Protein AF-0000000078980487 (afdb_homodimer)

InterPro domains:
  IPR006015 Universal stress protein A family [PR01438] (95-107)
  IPR006015 Universal stress protein A family [PR01438] (112-134)
  IPR006016 UspA [PF00582] (1-134)
  IPR014729 Rossmann-like alpha/beta/alpha sandwich fold [G3DSA:3.40.50.620] (1-134)

Sequence (268 aa):
MYHRILVALSLEHGISERALETARALAAEGASIRAVHVIEPPNPAVRAYLDADLVAKARADAEARLRARVADAPGVEPVLLSGHSSRALTEYATDMGIDLIIVGSHRPGLSDYFLGTTAARVVRHAPCTVMVLRMYHRILVALSLEHGISERALETARALAAEGASIRAVHVIEPPNPAVRAYLDADLVAKARADAEARLRARVADAPGVEPVLLSGHSSRALTEYATDMGIDLIIVGSHRPGLSDYFLGTTAARVVRHAPCTVMVLR

Nearest PDB structures (foldseek):
  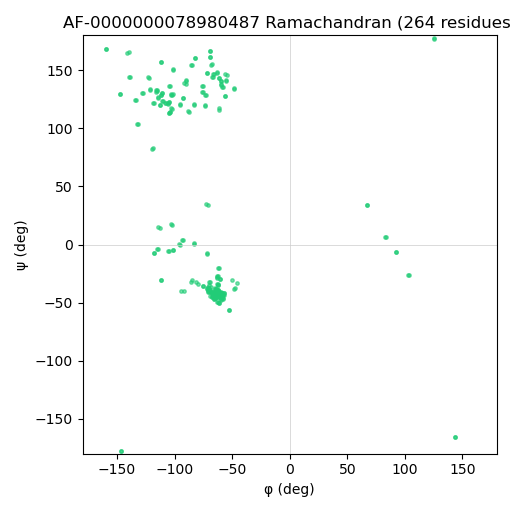3fh0-assembly1_B  TM=8.257E-01  e=1.181E-08  Klebsiella pneumoniae subsp. pneumoniae MGH 78578
  3fh0-assembly1_A  TM=8.303E-01  e=1.841E-08  Klebsiella pneumoniae subsp. pneumoniae MGH 78578
  3fdx-assembly1_A  TM=8.066E-01  e=6.971E-08  Klebsiella pneumoniae subsp. pneumoniae MGH 78578
  3tnj-assembly1_A-2  TM=7.270E-01  e=9.571E-08  Nitrosomonas europaea ATCC 19718
  3fg9-assembly1_B  TM=6.650E-01  e=4.579E-06  Lactiplantibacillus plantarum

Radius of gyration: 20.84 Å; Cα contacts (8 Å, |Δi|>4): 497; chains: 2; bounding box: 43×76×33 Å

Organism: Ruegeria pomeroyi (strain ATCC 700808 / DSM 15171 / DSS-3) (NCBI:txid246200)

Structure (mmCIF, N/CA/C/O backbone):
data_AF-0000000078980487-model_v1
#
loop_
_entity.id
_entity.type
_entity.pdbx_description
1 polymer 'UspA stress protein'
#
loop_
_atom_site.group_PDB
_atom_site.id
_atom_site.type_symbol
_atom_site.label_atom_id
_atom_site.label_alt_id
_atom_site.label_comp_id
_atom_site.label_asym_id
_atom_site.label_entity_id
_atom_site.label_seq_id
_atom_site.pdbx_PDB_ins_code
_atom_site.Cartn_x
_atom_site.Cartn_y
_atom_site.Cartn_z
_atom_site.occupancy
_atom_site.B_iso_or_equiv
_atom_site.auth_seq_id
_atom_site.auth_comp_id
_atom_site.auth_asym_id
_atom_site.auth_atom_id
_atom_site.pdbx_PDB_model_num
ATOM 1 N N . MET A 1 1 ? -8.562 -4.027 11.32 1 87.62 1 MET A N 1
ATOM 2 C CA . MET A 1 1 ? -9.141 -2.707 11.07 1 87.62 1 MET A CA 1
ATOM 3 C C . MET A 1 1 ? -8.25 -1.61 11.656 1 87.62 1 MET A C 1
ATOM 5 O O . MET A 1 1 ? -7.465 -1.863 12.57 1 87.62 1 MET A O 1
ATOM 9 N N . TYR A 1 2 ? -8.281 -0.456 11.016 1 96.69 2 TYR A N 1
ATOM 10 C CA . TYR A 1 2 ? -7.379 0.641 11.352 1 96.69 2 TYR A CA 1
ATOM 11 C C . TYR A 1 2 ? -8.094 1.693 12.195 1 96.69 2 TYR A C 1
ATOM 13 O O . TYR A 1 2 ? -9.297 1.912 12.031 1 96.69 2 TYR A O 1
ATOM 21 N N . HIS A 1 3 ? -7.332 2.357 13.023 1 98.25 3 HIS A N 1
ATOM 22 C CA . HIS A 1 3 ? -7.93 3.266 13.992 1 98.25 3 HIS A CA 1
ATOM 23 C C . HIS A 1 3 ? -7.586 4.719 13.672 1 98.25 3 HIS A C 1
ATOM 25 O O . HIS A 1 3 ? -8.336 5.629 14.039 1 98.25 3 HIS A O 1
ATOM 31 N N . ARG A 1 4 ? -6.496 5.008 13.102 1 98.75 4 ARG A N 1
ATOM 32 C CA . ARG A 1 4 ? -6.043 6.34 12.711 1 98.75 4 ARG A CA 1
ATOM 33 C C . ARG A 1 4 ? -5.523 6.34 11.273 1 98.75 4 ARG A C 1
ATOM 35 O O . ARG A 1 4 ? -4.402 5.906 11.016 1 98.75 4 ARG A O 1
ATOM 42 N N . ILE A 1 5 ? -6.328 6.852 10.438 1 98.69 5 ILE A N 1
ATOM 43 C CA . ILE A 1 5 ? -6.062 6.746 9.008 1 98.6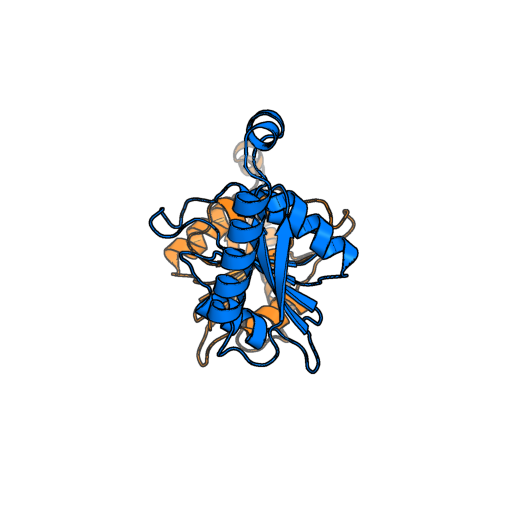9 5 ILE A CA 1
ATOM 44 C C . ILE A 1 5 ? -5.73 8.125 8.445 1 98.69 5 ILE A C 1
ATOM 46 O O . ILE A 1 5 ? -6.445 9.102 8.703 1 98.69 5 ILE A O 1
ATOM 50 N N . LEU A 1 6 ? -4.645 8.172 7.77 1 98.69 6 LEU A N 1
ATOM 51 C CA . LEU A 1 6 ? -4.238 9.367 7.039 1 98.69 6 LEU A CA 1
ATOM 52 C C . LEU A 1 6 ? -4.441 9.188 5.539 1 98.69 6 LEU A C 1
ATOM 54 O O . LEU A 1 6 ? -3.924 8.234 4.949 1 98.69 6 LEU A O 1
ATOM 58 N N . VAL A 1 7 ? -5.203 10.016 4.977 1 97.75 7 VAL A N 1
ATOM 59 C CA . VAL A 1 7 ? -5.371 10.078 3.527 1 97.75 7 VAL A CA 1
ATOM 60 C C . VAL A 1 7 ? -4.621 11.289 2.973 1 97.75 7 VAL A C 1
ATOM 62 O O . VAL A 1 7 ? -4.969 12.43 3.27 1 97.75 7 VAL A O 1
ATOM 65 N N . ALA A 1 8 ? -3.564 11 2.199 1 96.62 8 ALA A N 1
ATOM 66 C CA . ALA A 1 8 ? -2.867 12.094 1.521 1 96.62 8 ALA A CA 1
ATOM 67 C C . ALA A 1 8 ? -3.689 12.625 0.351 1 96.62 8 ALA A C 1
ATOM 69 O O . ALA A 1 8 ? -3.969 11.891 -0.602 1 96.62 8 ALA A O 1
ATOM 70 N N . LEU A 1 9 ? -4.016 13.898 0.448 1 92.06 9 LEU A N 1
ATOM 71 C CA . LEU A 1 9 ? -4.957 14.461 -0.518 1 92.06 9 LEU A CA 1
ATOM 72 C C . LEU A 1 9 ? -4.328 15.617 -1.279 1 92.06 9 LEU A C 1
ATOM 74 O O . LEU A 1 9 ? -3.688 16.484 -0.681 1 92.06 9 LEU A O 1
ATOM 78 N N . SER A 1 10 ? -4.516 15.57 -2.598 1 87.31 10 SER A N 1
ATOM 79 C CA . SER A 1 10 ? -4.191 16.734 -3.414 1 87.31 10 SER A CA 1
ATOM 80 C C . SER A 1 10 ? -5.359 17.719 -3.461 1 87.31 10 SER A C 1
ATOM 82 O O . SER A 1 10 ? -6.516 17.328 -3.297 1 87.31 10 SER A O 1
ATOM 84 N N . LEU A 1 11 ? -5.039 18.953 -3.695 1 87 11 LEU A N 1
ATOM 85 C CA . LEU A 1 11 ? -6.102 19.953 -3.764 1 87 11 LEU A CA 1
ATOM 86 C C . LEU A 1 11 ? -6.703 20.016 -5.164 1 87 11 LEU A C 1
ATOM 88 O O . LEU A 1 11 ? -7.812 20.516 -5.348 1 87 11 LEU A O 1
ATOM 92 N N . GLU A 1 12 ? -5.934 19.766 -6.191 1 74.81 12 GLU A N 1
ATOM 93 C CA . GLU A 1 12 ? -6.324 20 -7.578 1 74.81 12 GLU A CA 1
ATOM 94 C C . GLU A 1 12 ? -6.949 18.75 -8.188 1 74.81 12 GLU A C 1
ATOM 96 O O . GLU A 1 12 ? -7.781 18.844 -9.094 1 74.81 12 GLU A O 1
ATOM 101 N N . HIS A 1 13 ? -6.414 17.641 -7.895 1 63.69 13 HIS A N 1
ATOM 102 C CA . HIS A 1 13 ? -6.797 16.422 -8.594 1 63.69 13 HIS A CA 1
ATOM 103 C C . HIS A 1 13 ? -6.852 15.242 -7.637 1 63.69 13 HIS A C 1
ATOM 105 O O . HIS A 1 13 ? -6.5 15.367 -6.461 1 63.69 13 HIS A O 1
ATOM 111 N N . GLY A 1 14 ? -7.445 14.312 -8.156 1 62.31 14 GLY A N 1
ATOM 112 C CA . GLY A 1 14 ? -6.922 13.055 -7.66 1 62.31 14 GLY A CA 1
ATOM 113 C C . GLY A 1 14 ? -7.988 12.148 -7.07 1 62.31 14 GLY A C 1
ATOM 114 O O . GLY A 1 14 ? -9.18 12.43 -7.188 1 62.31 14 GLY A O 1
ATOM 115 N N . ILE A 1 15 ? -7.629 11.016 -6.648 1 59.91 15 ILE A N 1
ATOM 116 C CA . ILE A 1 15 ? -8.25 9.773 -6.203 1 59.91 15 ILE A CA 1
ATOM 117 C C . ILE A 1 15 ? -8.875 9.977 -4.824 1 59.91 15 ILE A C 1
ATOM 119 O O . ILE A 1 15 ? -8.844 9.07 -3.984 1 59.91 15 ILE A O 1
ATOM 123 N N . SER A 1 16 ? -9.461 11.289 -4.531 1 74.56 16 SER A N 1
ATOM 124 C CA . SER A 1 16 ? -9.859 11.609 -3.168 1 74.56 16 SER A CA 1
ATOM 125 C C . SER A 1 16 ? -11.086 10.805 -2.746 1 74.56 16 SER A C 1
ATOM 127 O O . SER A 1 16 ? -11.117 10.242 -1.651 1 74.56 16 SER A O 1
ATOM 129 N N . GLU A 1 17 ? -11.953 10.75 -3.746 1 81.94 17 GLU A N 1
ATOM 130 C CA . GLU A 1 17 ? -13.172 10.047 -3.354 1 81.94 17 GLU A CA 1
ATOM 131 C C . GLU A 1 17 ? -12.898 8.562 -3.104 1 81.94 17 GLU A C 1
ATOM 133 O O . GLU A 1 17 ? -13.344 8.008 -2.096 1 81.94 17 GLU A O 1
ATOM 138 N N . ARG A 1 18 ? -12.164 8.031 -4.012 1 87.5 18 ARG A N 1
ATOM 139 C CA . ARG A 1 18 ? -11.828 6.621 -3.857 1 87.5 18 ARG A CA 1
ATOM 140 C C . ARG A 1 18 ? -10.977 6.395 -2.609 1 87.5 18 ARG A C 1
ATOM 142 O O . ARG A 1 18 ? -11.156 5.398 -1.904 1 87.5 18 ARG A O 1
ATOM 149 N N . ALA A 1 19 ? -10.078 7.312 -2.395 1 93.69 19 ALA A N 1
ATOM 150 C CA . ALA A 1 19 ? -9.219 7.199 -1.223 1 93.69 19 ALA A CA 1
ATOM 151 C C . ALA A 1 19 ? -10.023 7.273 0.068 1 93.69 19 ALA A C 1
ATOM 153 O O . ALA A 1 19 ? -9.812 6.477 0.987 1 93.69 19 ALA A O 1
ATOM 154 N N . LEU A 1 20 ? -10.984 8.172 0.103 1 93.06 20 LEU A N 1
ATOM 155 C CA . LEU A 1 20 ? -11.797 8.344 1.299 1 93.06 20 LEU A CA 1
ATOM 156 C C . LEU A 1 20 ? -12.742 7.164 1.482 1 93.06 20 LEU A C 1
ATOM 158 O O . LEU A 1 20 ? -12.992 6.73 2.609 1 93.06 20 LEU A O 1
ATOM 162 N N . GLU A 1 21 ? -13.258 6.66 0.41 1 90.88 21 GLU A N 1
ATOM 163 C CA . GLU A 1 21 ? -14.086 5.461 0.477 1 90.88 21 GLU A CA 1
ATOM 164 C C . GLU A 1 21 ? -13.297 4.27 1.005 1 90.88 21 GLU A C 1
ATOM 166 O O . GLU A 1 21 ? -13.781 3.514 1.846 1 90.88 21 GLU A O 1
ATOM 171 N N . THR A 1 22 ? -12.109 4.152 0.495 1 93.5 22 THR A N 1
ATOM 172 C CA . THR A 1 22 ? -11.227 3.082 0.948 1 93.5 22 THR A CA 1
ATOM 173 C C . THR A 1 22 ? -10.914 3.232 2.434 1 93.5 22 THR A C 1
ATOM 175 O O . THR A 1 22 ? -10.953 2.256 3.184 1 93.5 22 THR A O 1
ATOM 178 N N . ALA A 1 23 ? -10.609 4.438 2.84 1 96.19 23 ALA A N 1
ATOM 179 C CA . ALA A 1 23 ? -10.328 4.707 4.246 1 96.19 23 ALA A CA 1
ATOM 180 C C . ALA A 1 23 ? -11.508 4.297 5.129 1 96.19 23 ALA A C 1
ATOM 182 O O . ALA A 1 23 ? -11.32 3.654 6.164 1 96.19 23 ALA A O 1
ATOM 183 N N . ARG A 1 24 ? -12.68 4.582 4.68 1 94 24 ARG A N 1
ATOM 184 C CA . ARG A 1 24 ? -13.867 4.266 5.465 1 94 24 ARG A CA 1
ATOM 185 C C . ARG A 1 24 ? -14.078 2.756 5.551 1 94 24 ARG A C 1
ATOM 187 O O . ARG A 1 24 ? -14.461 2.238 6.605 1 94 24 ARG A O 1
ATOM 194 N N . ALA A 1 25 ? -13.852 2.127 4.473 1 92.69 25 ALA A N 1
ATOM 195 C CA . ALA A 1 25 ? -14.023 0.677 4.445 1 92.69 25 ALA A CA 1
ATOM 196 C C . ALA A 1 25 ? -13.055 -0.012 5.398 1 92.69 25 ALA A C 1
ATOM 198 O O . ALA A 1 25 ? -13.367 -1.062 5.965 1 92.69 25 ALA A O 1
ATOM 199 N N . LEU A 1 26 ? -11.945 0.609 5.656 1 96.12 26 LEU A N 1
ATOM 200 C CA . LEU A 1 26 ? -10.898 -0.017 6.453 1 96.12 26 LEU A CA 1
ATOM 201 C C . LEU A 1 26 ? -10.914 0.506 7.883 1 96.12 26 LEU A C 1
ATOM 203 O O . LEU A 1 26 ? -10.164 0.025 8.734 1 96.12 26 LEU A O 1
ATOM 207 N N . ALA A 1 27 ? -11.75 1.455 8.117 1 96.56 27 ALA A N 1
ATOM 208 C CA . ALA A 1 27 ? -11.797 2.107 9.422 1 96.56 27 ALA A CA 1
ATOM 209 C C . ALA A 1 27 ? -12.477 1.22 10.461 1 96.56 27 ALA A C 1
ATOM 211 O O . ALA A 1 27 ? -13.555 0.674 10.203 1 96.56 27 ALA A O 1
ATOM 212 N N . ALA A 1 28 ? -11.852 1.075 11.57 1 96.38 28 ALA A N 1
ATOM 213 C CA . ALA A 1 28 ? -12.508 0.468 12.727 1 96.38 28 ALA A CA 1
ATOM 214 C C . ALA A 1 28 ? -13.594 1.381 13.281 1 96.38 28 ALA A C 1
ATOM 216 O O . ALA A 1 28 ? -13.648 2.566 12.945 1 96.38 28 ALA A O 1
ATOM 217 N N . GLU A 1 29 ? -14.453 0.765 14.039 1 95.19 29 GLU A N 1
ATOM 218 C CA . GLU A 1 29 ? -15.406 1.603 14.758 1 95.19 29 GLU A CA 1
ATOM 219 C C . GLU A 1 29 ? -14.688 2.639 15.625 1 95.19 29 GLU A C 1
ATOM 221 O O . GLU A 1 29 ? -13.758 2.305 16.359 1 95.19 29 GLU A O 1
ATOM 226 N N . GLY A 1 30 ? -15.078 3.871 15.453 1 96 30 GLY A N 1
ATOM 227 C CA . GLY A 1 30 ? -14.492 4.938 16.25 1 96 30 GLY A CA 1
ATOM 228 C C . GLY A 1 30 ? -13.172 5.438 15.695 1 96 30 GLY A C 1
ATOM 229 O O . GLY A 1 30 ? -12.5 6.258 16.328 1 96 30 GLY A O 1
ATOM 230 N N . ALA A 1 31 ? -12.828 4.961 14.547 1 98 31 ALA A N 1
ATOM 231 C CA . ALA A 1 31 ? -11.555 5.359 13.945 1 98 31 ALA A CA 1
ATOM 232 C C . ALA A 1 31 ? -11.578 6.828 13.531 1 98 31 ALA A C 1
ATOM 234 O O . ALA A 1 31 ? -12.656 7.41 13.352 1 98 31 ALA A O 1
ATOM 235 N N . SER A 1 32 ? -10.438 7.406 13.477 1 98.31 32 SER A N 1
ATOM 236 C CA . SER A 1 32 ? -10.273 8.75 12.938 1 98.31 32 SER A CA 1
ATOM 237 C C . SER A 1 32 ? -9.672 8.719 11.539 1 98.31 32 SER A C 1
ATOM 239 O O . SER A 1 32 ? -8.789 7.914 11.258 1 98.31 32 SER A O 1
ATOM 241 N N . ILE A 1 33 ? -10.234 9.523 10.695 1 98.12 33 ILE A N 1
ATOM 242 C CA . ILE A 1 33 ? -9.711 9.711 9.344 1 98.12 33 ILE A CA 1
ATOM 243 C C . ILE A 1 33 ? -9.289 11.164 9.156 1 98.12 33 ILE A C 1
ATOM 245 O O . ILE A 1 33 ? -10.094 12.078 9.352 1 98.12 33 ILE A O 1
ATOM 249 N N . ARG A 1 34 ? -8.039 11.344 8.828 1 98.44 34 ARG A N 1
ATOM 250 C CA . ARG A 1 34 ? -7.492 12.664 8.555 1 98.44 34 ARG A CA 1
ATOM 251 C C . ARG A 1 34 ? -7.109 12.812 7.082 1 98.44 34 ARG A C 1
ATOM 253 O O . ARG A 1 34 ? -6.336 12.008 6.555 1 98.44 34 ARG A O 1
ATOM 260 N N . ALA A 1 35 ? -7.707 13.734 6.441 1 97.19 35 ALA A N 1
ATOM 261 C CA . ALA A 1 35 ? -7.312 14.117 5.086 1 97.19 35 ALA A CA 1
ATOM 262 C C . ALA A 1 35 ? -6.223 15.188 5.113 1 97.19 35 ALA A C 1
ATOM 264 O O . ALA A 1 35 ? -6.477 16.328 5.488 1 97.19 35 ALA A O 1
ATOM 265 N N . VAL A 1 36 ? -5.039 14.812 4.625 1 97.44 36 VAL A N 1
ATOM 266 C CA . VAL A 1 36 ? -3.873 15.656 4.848 1 97.44 36 VAL A CA 1
ATOM 267 C C . VAL A 1 36 ? -3.348 16.172 3.512 1 97.44 36 VAL A C 1
ATOM 269 O O . VAL A 1 36 ? -3.207 15.414 2.553 1 97.44 36 VAL A O 1
ATOM 272 N N . HIS A 1 37 ? -3.119 17.406 3.463 1 96.38 37 HIS A N 1
ATOM 273 C CA . HIS A 1 37 ? -2.402 18.047 2.359 1 96.38 37 HIS A CA 1
ATOM 274 C C . HIS A 1 37 ? -1.171 18.797 2.857 1 96.38 37 HIS A C 1
ATOM 276 O O . HIS A 1 37 ? -1.205 19.406 3.924 1 96.38 37 HIS A O 1
ATOM 282 N N . VAL A 1 38 ? -0.158 18.719 2.021 1 96.12 38 VAL A N 1
ATOM 283 C CA . VAL A 1 38 ? 1.092 19.391 2.371 1 96.12 38 VAL A CA 1
ATOM 284 C C . VAL A 1 38 ? 1.363 20.531 1.391 1 96.12 38 VAL A C 1
ATOM 286 O O . VAL A 1 38 ? 1.33 20.328 0.174 1 96.12 38 VAL A O 1
ATOM 289 N N . ILE A 1 39 ? 1.567 21.656 1.879 1 93.25 39 ILE A N 1
ATOM 290 C CA . ILE A 1 39 ? 2.004 22.781 1.062 1 93.25 39 ILE A CA 1
ATOM 291 C C . ILE A 1 39 ? 3.504 23 1.243 1 93.25 39 ILE A C 1
ATOM 293 O O . ILE A 1 39 ? 4.023 22.891 2.355 1 93.25 39 ILE A O 1
ATOM 297 N N . GLU A 1 40 ? 4.145 23.078 0.167 1 86.25 40 GLU A N 1
ATOM 298 C CA . GLU A 1 40 ? 5.578 23.359 0.226 1 86.25 40 GLU A CA 1
ATOM 299 C C . GLU A 1 40 ? 5.848 24.859 0.35 1 86.25 40 GLU A C 1
ATOM 301 O O . GLU A 1 40 ? 5.438 25.641 -0.51 1 86.25 40 GLU A O 1
ATOM 306 N N . PRO A 1 41 ? 6.508 25.141 1.436 1 79.5 41 PRO A N 1
ATOM 307 C CA . PRO A 1 41 ? 6.84 26.562 1.576 1 79.5 41 PRO A CA 1
ATOM 308 C C . PRO A 1 41 ? 7.84 27.047 0.529 1 79.5 41 PRO A C 1
ATOM 310 O O . PRO A 1 41 ? 8.633 26.25 0.017 1 79.5 41 PRO A O 1
ATOM 313 N N . PRO A 1 42 ? 7.645 28.312 0.092 1 76.44 42 PRO A N 1
ATOM 314 C CA . PRO A 1 42 ? 8.664 28.859 -0.809 1 76.44 42 PRO A CA 1
ATOM 315 C C . PRO A 1 42 ? 10.07 28.812 -0.216 1 76.44 42 PRO A C 1
ATOM 317 O O . PRO A 1 42 ? 10.227 28.75 1.007 1 76.44 42 PRO A O 1
ATOM 320 N N . ASN A 1 43 ? 11.008 28.609 -1.166 1 75.38 43 ASN A N 1
ATOM 321 C CA . ASN A 1 43 ? 12.398 28.688 -0.746 1 75.38 43 ASN A CA 1
ATOM 322 C C . ASN A 1 43 ? 12.656 29.953 0.085 1 75.38 43 ASN A C 1
ATOM 324 O O . ASN A 1 43 ? 12.07 31 -0.176 1 75.38 43 ASN A O 1
ATOM 328 N N . PRO A 1 44 ? 13.359 29.766 1.204 1 71.25 44 PRO A N 1
ATOM 329 C CA . PRO A 1 44 ? 13.602 30.922 2.076 1 71.25 44 PRO A CA 1
ATOM 330 C C . PRO A 1 44 ? 14.094 32.156 1.309 1 71.25 44 PRO A C 1
ATOM 332 O O . PRO A 1 44 ? 13.719 33.281 1.639 1 71.25 44 PRO A O 1
ATOM 335 N N . ALA A 1 45 ? 14.883 31.906 0.361 1 73.94 45 ALA A N 1
ATOM 336 C CA . ALA A 1 45 ? 15.422 33.031 -0.406 1 73.94 45 ALA A CA 1
ATOM 337 C C . ALA A 1 45 ? 14.305 33.781 -1.119 1 73.94 45 ALA A C 1
ATOM 339 O O . ALA A 1 45 ? 14.344 35 -1.213 1 73.94 45 ALA A O 1
ATOM 340 N N . VAL A 1 46 ? 13.352 33.094 -1.526 1 73.12 46 VAL A N 1
ATOM 341 C CA . VAL A 1 46 ? 12.211 33.688 -2.227 1 73.12 46 VAL A CA 1
ATOM 342 C C . VAL A 1 46 ? 11.242 34.281 -1.215 1 73.12 46 VAL A C 1
ATOM 344 O O . VAL A 1 46 ? 10.648 35.344 -1.467 1 73.12 46 VAL A O 1
ATOM 347 N N . ARG A 1 47 ? 11.164 33.656 -0.053 1 71.81 47 ARG A N 1
ATOM 348 C CA . ARG A 1 47 ? 10.203 34.062 0.975 1 71.81 47 ARG A CA 1
ATOM 349 C C . ARG A 1 47 ? 10.477 35.469 1.45 1 71.81 47 ARG A C 1
ATOM 351 O O . ARG A 1 47 ? 9.547 36.219 1.775 1 71.81 47 ARG A O 1
ATOM 358 N N . ALA A 1 48 ? 11.727 35.781 1.459 1 72.5 48 ALA A N 1
ATOM 359 C CA . ALA A 1 48 ? 12.148 37.125 1.937 1 72.5 48 ALA A CA 1
ATOM 360 C C . ALA A 1 48 ? 11.562 38.219 1.067 1 72.5 48 ALA A C 1
ATOM 362 O O . ALA A 1 48 ? 11.406 39.344 1.522 1 72.5 48 ALA A O 1
ATOM 363 N N . TYR A 1 49 ? 11.172 37.844 -0.104 1 75.69 49 TYR A N 1
ATOM 364 C CA . TYR A 1 49 ? 10.688 38.844 -1.041 1 75.69 49 TYR A CA 1
ATOM 365 C C . TYR A 1 49 ? 9.172 38.781 -1.175 1 75.69 49 TYR A C 1
ATOM 367 O O . TYR A 1 49 ? 8.57 39.625 -1.85 1 75.69 49 TYR A O 1
ATOM 375 N N . LEU A 1 50 ? 8.727 37.75 -0.485 1 71.56 50 LEU A N 1
ATOM 376 C CA . LEU A 1 50 ? 7.281 37.594 -0.631 1 71.56 50 LEU A CA 1
ATOM 377 C C . LEU A 1 50 ? 6.543 38.375 0.457 1 71.56 50 LEU A C 1
ATOM 379 O O . LEU A 1 50 ? 7.023 38.469 1.589 1 71.56 50 LEU A O 1
ATOM 383 N N . ASP A 1 51 ? 5.512 39 0.05 1 77.88 51 ASP A N 1
ATOM 384 C CA . ASP A 1 51 ? 4.602 39.656 0.977 1 77.88 51 ASP A CA 1
ATOM 385 C C . ASP A 1 51 ? 3.975 38.656 1.942 1 77.88 51 ASP A C 1
ATOM 387 O O . ASP A 1 51 ? 3.395 37.656 1.517 1 77.88 51 ASP A O 1
ATOM 391 N N . ALA A 1 52 ? 4.27 38.812 3.197 1 81.31 52 ALA A N 1
ATOM 392 C CA . ALA A 1 52 ? 3.74 37.969 4.242 1 81.31 52 ALA A CA 1
ATOM 393 C C . ALA A 1 52 ? 2.234 37.75 4.086 1 81.31 52 ALA A C 1
ATOM 395 O O . ALA A 1 52 ? 1.712 36.688 4.352 1 81.31 52 ALA A O 1
ATOM 396 N N . ASP A 1 53 ? 1.594 38.781 3.574 1 84.62 53 ASP A N 1
ATOM 397 C CA . ASP A 1 53 ? 0.147 38.719 3.389 1 84.62 53 ASP A CA 1
ATOM 398 C C . ASP A 1 53 ? -0.223 37.75 2.258 1 84.62 53 ASP A C 1
ATOM 400 O O . ASP A 1 53 ? -1.237 37.062 2.336 1 84.62 53 ASP A O 1
ATOM 404 N N . LEU A 1 54 ? 0.621 37.719 1.266 1 83.69 54 LEU A N 1
ATOM 405 C CA . LEU A 1 54 ? 0.369 36.844 0.136 1 83.69 54 LEU A CA 1
ATOM 406 C C . LEU A 1 54 ? 0.54 35.375 0.543 1 83.69 54 LEU A C 1
ATOM 408 O O . LEU A 1 54 ? -0.247 34.5 0.138 1 83.69 54 LEU A O 1
ATOM 412 N N . VAL A 1 55 ? 1.5 35.156 1.372 1 83.56 55 VAL A N 1
ATOM 413 C CA . VAL A 1 55 ? 1.755 33.812 1.851 1 83.56 55 VAL A CA 1
ATOM 414 C C . VAL A 1 55 ? 0.599 33.344 2.736 1 83.56 55 VAL A C 1
ATOM 416 O O . VAL A 1 55 ? 0.117 32.219 2.6 1 83.56 55 VAL A O 1
ATOM 419 N N . ALA A 1 56 ? 0.196 34.188 3.582 1 87.75 56 ALA A N 1
ATOM 420 C CA . ALA A 1 56 ? -0.919 33.875 4.469 1 87.75 56 ALA A CA 1
ATOM 421 C C . ALA A 1 56 ? -2.195 33.625 3.678 1 87.75 56 ALA A C 1
ATOM 423 O O . ALA A 1 56 ? -2.969 32.719 4.012 1 87.75 56 ALA A O 1
ATOM 424 N N . LYS A 1 57 ? -2.352 34.375 2.701 1 90.62 57 LYS A N 1
ATOM 425 C CA . LYS A 1 57 ? -3.533 34.219 1.859 1 90.62 57 LYS A CA 1
ATOM 426 C C . LYS A 1 57 ? -3.482 32.906 1.103 1 90.62 57 LYS A C 1
ATOM 428 O O . LYS A 1 57 ? -4.496 32.219 0.976 1 90.62 57 LYS A O 1
ATOM 433 N N . ALA A 1 58 ? -2.361 32.562 0.652 1 89.25 58 ALA A N 1
ATOM 434 C CA . ALA A 1 58 ? -2.199 31.312 -0.075 1 89.25 58 ALA A CA 1
ATOM 435 C C . ALA A 1 58 ? -2.504 30.109 0.823 1 89.25 58 ALA A C 1
ATOM 437 O O . ALA A 1 58 ? -3.162 29.172 0.398 1 89.25 58 ALA A O 1
ATOM 438 N N . ARG A 1 59 ? -2.021 30.188 1.984 1 91.69 59 ARG A N 1
ATOM 439 C CA . ARG A 1 59 ? -2.275 29.125 2.938 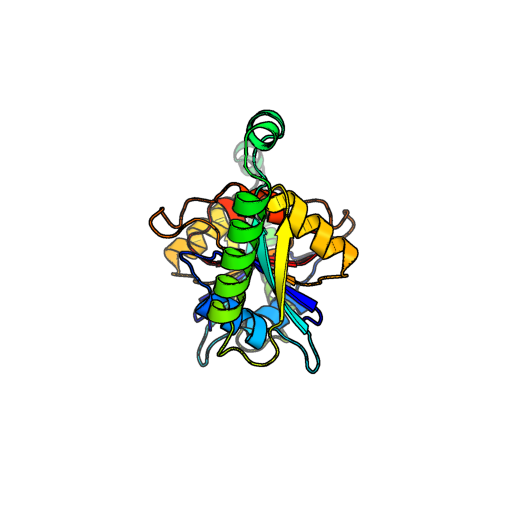1 91.69 59 ARG A CA 1
ATOM 440 C C . ARG A 1 59 ? -3.76 29.016 3.271 1 91.69 59 ARG A C 1
ATOM 442 O O . ARG A 1 59 ? -4.316 27.922 3.346 1 91.69 59 ARG A O 1
ATOM 449 N N . ALA A 1 60 ? -4.352 30.172 3.496 1 94.69 60 ALA A N 1
ATOM 450 C CA . ALA A 1 60 ? -5.777 30.203 3.799 1 94.69 60 ALA A CA 1
ATOM 451 C C . ALA A 1 60 ? -6.598 29.609 2.65 1 94.69 60 ALA A C 1
ATOM 453 O O . ALA A 1 60 ? -7.566 28.891 2.879 1 94.69 60 ALA A O 1
ATOM 454 N N . ASP A 1 61 ? -6.215 29.922 1.505 1 94.69 61 ASP A N 1
ATOM 455 C CA . ASP A 1 61 ? -6.879 29.375 0.323 1 94.69 61 ASP A CA 1
ATOM 456 C C . ASP A 1 61 ? -6.742 27.859 0.26 1 94.69 61 ASP A C 1
ATOM 458 O O . ASP A 1 61 ? -7.703 27.156 -0.048 1 94.69 61 ASP A O 1
ATOM 462 N N . ALA A 1 62 ? -5.586 27.406 0.527 1 94.31 62 ALA A N 1
ATOM 463 C CA . ALA A 1 62 ? -5.348 25.969 0.521 1 94.31 62 ALA A CA 1
ATOM 464 C C . ALA A 1 62 ? -6.199 25.266 1.575 1 94.31 62 ALA A C 1
ATOM 466 O O . ALA A 1 62 ? -6.766 24.203 1.316 1 94.31 62 ALA A O 1
ATOM 467 N N . GLU A 1 63 ? -6.227 25.859 2.697 1 95.5 63 GLU A N 1
ATOM 468 C CA . GLU A 1 63 ? -7.039 25.297 3.771 1 95.5 63 GLU A CA 1
ATOM 469 C C . GLU A 1 63 ? -8.508 25.219 3.373 1 95.5 63 GLU A C 1
ATOM 471 O O . GLU A 1 63 ? -9.18 24.219 3.619 1 95.5 63 GLU A O 1
ATOM 476 N N . ALA A 1 64 ? -8.961 26.297 2.814 1 95.75 64 ALA A N 1
ATOM 477 C CA . ALA A 1 64 ? -10.359 26.344 2.385 1 95.75 64 ALA A CA 1
ATOM 478 C C . ALA A 1 64 ? -10.641 25.281 1.328 1 95.75 64 ALA A C 1
ATOM 480 O O . ALA A 1 64 ? -11.68 24.625 1.371 1 95.75 64 ALA A O 1
ATOM 481 N N . ARG A 1 65 ? -9.758 25.125 0.416 1 94.19 65 ARG A N 1
ATOM 482 C CA . ARG A 1 65 ? -9.922 24.125 -0.631 1 94.19 65 ARG A CA 1
ATOM 483 C C . ARG A 1 65 ? -9.914 22.719 -0.046 1 94.19 65 ARG A C 1
ATOM 485 O O . ARG A 1 65 ? -10.703 21.859 -0.456 1 94.19 65 ARG A O 1
ATOM 492 N N . LEU A 1 66 ? -9.023 22.484 0.905 1 94.62 66 LEU A N 1
ATOM 493 C CA . LEU A 1 66 ? -8.953 21.188 1.558 1 94.62 66 LEU A CA 1
ATOM 494 C C . LEU A 1 66 ? -10.25 20.875 2.293 1 94.62 66 LEU A C 1
ATOM 496 O O . LEU A 1 66 ? -10.773 19.766 2.189 1 94.62 66 LEU A O 1
ATOM 500 N N . ARG A 1 67 ? -10.766 21.828 2.98 1 94.81 67 ARG A N 1
ATOM 501 C CA . ARG A 1 67 ? -12.031 21.641 3.688 1 94.81 67 ARG A CA 1
ATOM 502 C C . ARG A 1 67 ? -13.164 21.359 2.713 1 94.81 67 ARG A C 1
ATOM 504 O O . ARG A 1 67 ? -14.023 20.516 2.986 1 94.81 67 ARG A O 1
ATOM 511 N N . ALA A 1 68 ? -13.133 22.031 1.607 1 92.31 68 ALA A N 1
ATOM 512 C CA . ALA A 1 68 ? -14.164 21.812 0.593 1 92.31 68 ALA A CA 1
ATOM 513 C C . ALA A 1 68 ? -14.094 20.391 0.032 1 92.31 68 ALA A C 1
ATOM 515 O O . ALA A 1 68 ? -15.125 19.797 -0.267 1 92.31 68 ALA A O 1
ATOM 516 N N . ARG A 1 69 ? -12.922 19.922 -0.126 1 91.06 69 ARG A N 1
ATOM 517 C CA . ARG A 1 69 ? -12.719 18.594 -0.694 1 91.06 69 ARG A CA 1
ATOM 518 C C . ARG A 1 69 ? -13.328 17.516 0.197 1 91.06 69 ARG A C 1
ATOM 520 O O . ARG A 1 69 ? -13.703 16.438 -0.284 1 91.06 69 ARG A O 1
ATOM 527 N N . VAL A 1 70 ? -13.398 17.781 1.528 1 92.81 70 VAL A N 1
ATOM 528 C CA . VAL A 1 70 ? -13.898 16.75 2.424 1 92.81 70 VAL A CA 1
ATOM 529 C C . VAL A 1 70 ? -15.234 17.172 3.018 1 92.81 70 VAL A C 1
ATOM 531 O O . VAL A 1 70 ? -15.672 16.625 4.031 1 92.81 70 VAL A O 1
ATOM 534 N N . ALA A 1 71 ? -15.852 18.156 2.471 1 91.25 71 ALA A N 1
ATOM 535 C CA . ALA A 1 71 ? -17.094 18.719 3.002 1 91.25 71 ALA A CA 1
ATOM 536 C C . ALA A 1 71 ? -18.188 17.672 3.041 1 91.25 71 ALA A C 1
ATOM 538 O O . ALA A 1 71 ? -19.031 17.672 3.949 1 91.25 71 ALA A O 1
ATOM 539 N N . ASP A 1 72 ? -18.156 16.703 2.146 1 89.69 72 ASP A N 1
ATOM 540 C CA . ASP A 1 72 ? -19.203 15.68 2.07 1 89.69 72 ASP A CA 1
ATOM 541 C C . ASP A 1 72 ? -18.719 14.367 2.686 1 89.69 72 ASP A C 1
ATOM 543 O O . ASP A 1 72 ? -19.25 13.297 2.375 1 89.69 72 ASP A O 1
ATOM 547 N N . ALA A 1 73 ? -17.703 14.461 3.441 1 91.19 73 ALA A N 1
ATOM 548 C CA . ALA A 1 73 ? -17.156 13.281 4.117 1 91.19 73 ALA A CA 1
ATOM 549 C C . ALA A 1 73 ? -17.203 13.453 5.633 1 91.19 73 ALA A C 1
ATOM 551 O O . ALA A 1 73 ? -16.188 13.766 6.258 1 91.19 73 ALA A O 1
ATOM 552 N N . PRO A 1 74 ? -18.391 13.164 6.164 1 87.5 74 PRO A N 1
ATOM 553 C CA . PRO A 1 74 ? -18.516 13.344 7.617 1 87.5 74 PRO A CA 1
ATOM 554 C C . PRO A 1 74 ? -17.5 12.5 8.398 1 87.5 74 PRO A C 1
ATOM 556 O O . PRO A 1 74 ? -17.219 11.359 8.008 1 87.5 74 PRO A O 1
ATOM 559 N N . GLY A 1 75 ? -16.859 13.133 9.414 1 91.75 75 GLY A N 1
ATOM 560 C CA . GLY A 1 75 ? -15.945 12.422 10.289 1 91.75 75 GLY A CA 1
ATOM 561 C C . GLY A 1 75 ? -14.5 12.492 9.812 1 91.75 75 GLY A C 1
ATOM 562 O O . GLY A 1 75 ? -13.594 12.016 10.492 1 91.75 75 GLY A O 1
ATOM 563 N N . VAL A 1 76 ? -14.359 13.078 8.586 1 96.56 76 VAL A N 1
ATOM 564 C CA . VAL A 1 76 ? -13 13.242 8.078 1 96.56 76 VAL A CA 1
ATOM 565 C C . VAL A 1 76 ? -12.461 14.609 8.469 1 96.56 76 VAL A C 1
ATOM 567 O O . VAL A 1 76 ? -13.109 15.633 8.234 1 96.56 76 VAL A O 1
ATOM 570 N N . GLU A 1 77 ? -11.336 14.648 9.086 1 97.62 77 GLU A N 1
ATOM 571 C CA . GLU A 1 77 ? -10.703 15.891 9.508 1 97.62 77 GLU A CA 1
ATOM 572 C C . GLU A 1 77 ? -9.688 16.375 8.477 1 97.62 77 GLU A C 1
ATOM 574 O O . GLU A 1 77 ? -8.719 15.672 8.18 1 97.62 77 GLU A O 1
ATOM 579 N N . PRO A 1 78 ? -9.938 17.547 7.98 1 96.88 78 PRO A N 1
ATOM 580 C CA . PRO A 1 78 ? -8.906 18.109 7.109 1 96.88 78 PRO A CA 1
ATOM 581 C C . PRO A 1 78 ? -7.703 18.641 7.887 1 96.88 78 PRO A C 1
ATOM 583 O O . PRO A 1 78 ? -7.871 19.297 8.922 1 96.88 78 PRO A O 1
ATOM 586 N N . VAL A 1 79 ? -6.5 18.359 7.426 1 97.81 79 VAL A N 1
ATOM 587 C CA . VAL A 1 79 ? -5.258 18.797 8.047 1 97.81 79 VAL A CA 1
ATOM 588 C C . VAL A 1 79 ? -4.316 19.359 6.984 1 97.81 79 VAL A C 1
ATOM 590 O O . VAL A 1 79 ? -4.012 18.688 5.996 1 97.81 79 VAL A O 1
ATOM 593 N N . LEU A 1 80 ? -3.871 20.562 7.152 1 97.12 80 LEU A N 1
ATOM 594 C CA . LEU A 1 80 ? -2.898 21.188 6.262 1 97.12 80 LEU A CA 1
ATOM 595 C C . LEU A 1 80 ? -1.522 21.234 6.918 1 97.12 80 LEU A C 1
ATOM 597 O O . LEU A 1 80 ? -1.372 21.797 8.008 1 97.12 80 LEU A O 1
ATOM 601 N N . LEU A 1 81 ? -0.568 20.641 6.254 1 96.81 81 LEU A N 1
ATOM 602 C CA . LEU A 1 81 ? 0.806 20.656 6.742 1 96.81 81 LEU A CA 1
ATOM 603 C C . LEU A 1 81 ? 1.699 21.5 5.836 1 96.81 81 LEU A C 1
ATOM 605 O O . LEU A 1 81 ? 1.361 21.734 4.676 1 96.81 81 LEU A O 1
ATOM 609 N N . SER A 1 82 ? 2.795 21.969 6.395 1 93.94 82 SER A N 1
ATOM 610 C CA . SER A 1 82 ? 3.822 22.672 5.637 1 93.94 82 SER A CA 1
ATOM 611 C C . SER A 1 82 ? 5.137 21.906 5.629 1 93.94 82 SER A C 1
ATOM 613 O O . SER A 1 82 ? 5.547 21.359 6.656 1 93.94 82 SER A O 1
ATOM 615 N N . GLY A 1 83 ? 5.746 21.781 4.422 1 93 83 GLY A N 1
ATOM 616 C CA . GLY A 1 83 ? 7.031 21.109 4.324 1 93 83 GLY A CA 1
ATOM 617 C C . GLY A 1 83 ? 7.184 20.281 3.055 1 93 83 GLY A C 1
ATOM 618 O O . GLY A 1 83 ? 6.484 20.531 2.068 1 93 83 GLY A O 1
ATOM 619 N N . HIS A 1 84 ? 8.188 19.438 3.049 1 92.38 84 HIS A N 1
ATOM 620 C CA . HIS A 1 84 ? 8.32 18.453 1.979 1 92.38 84 HIS A CA 1
ATOM 621 C C . HIS A 1 84 ? 7.297 17.344 2.125 1 92.38 84 HIS A C 1
ATOM 623 O O . HIS A 1 84 ? 7.188 16.719 3.189 1 92.38 84 HIS A O 1
ATOM 629 N N . SER A 1 85 ? 6.621 17.094 1.093 1 93.44 85 SER A N 1
ATOM 630 C CA . SER A 1 85 ? 5.395 16.297 1.14 1 93.44 85 SER A CA 1
ATOM 631 C C . SER A 1 85 ? 5.629 14.969 1.846 1 93.44 85 SER A C 1
ATOM 633 O O . SER A 1 85 ? 4.996 14.688 2.863 1 93.44 85 SER A O 1
ATOM 635 N N . SER A 1 86 ? 6.57 14.188 1.381 1 96 86 SER A N 1
ATOM 636 C CA . SER A 1 86 ? 6.742 12.844 1.927 1 96 86 SER A CA 1
ATOM 637 C C . SER A 1 86 ? 7.207 12.891 3.377 1 96 86 SER A C 1
ATOM 639 O O . SER A 1 86 ? 6.715 12.141 4.219 1 96 86 SER A O 1
ATOM 641 N N . ARG A 1 87 ? 8.133 13.789 3.641 1 96.88 87 ARG A N 1
ATOM 642 C CA . ARG A 1 87 ? 8.648 13.914 5.004 1 96.88 87 ARG A CA 1
ATOM 643 C C . ARG A 1 87 ? 7.559 14.398 5.957 1 96.88 87 ARG A C 1
ATOM 645 O O . ARG A 1 87 ? 7.398 13.852 7.051 1 96.88 87 ARG A O 1
ATOM 652 N N . ALA A 1 88 ? 6.867 15.406 5.539 1 97.88 88 ALA A N 1
ATOM 653 C CA . ALA A 1 88 ? 5.793 15.938 6.375 1 97.88 88 ALA A CA 1
ATOM 654 C C . ALA A 1 88 ? 4.746 14.867 6.676 1 97.88 88 ALA A C 1
ATOM 656 O O . ALA A 1 88 ? 4.281 14.742 7.809 1 97.88 88 ALA A O 1
ATOM 657 N N . LEU A 1 89 ? 4.371 14.07 5.719 1 98.25 89 LEU A N 1
ATOM 658 C CA . LEU A 1 89 ? 3.367 13.023 5.891 1 98.25 89 LEU A CA 1
ATOM 659 C C . LEU A 1 89 ? 3.859 11.953 6.855 1 98.25 89 LEU A C 1
ATOM 661 O O . LEU A 1 89 ? 3.131 11.547 7.766 1 98.25 89 LEU A O 1
ATOM 665 N N . THR A 1 90 ? 5.117 11.508 6.699 1 98.25 90 THR A N 1
ATOM 666 C CA . THR A 1 90 ? 5.609 10.398 7.508 1 98.25 90 THR A CA 1
ATOM 667 C C . THR A 1 90 ? 5.906 10.852 8.93 1 98.25 90 THR A C 1
ATOM 669 O O . THR A 1 90 ? 5.703 10.102 9.883 1 98.25 90 THR A O 1
ATOM 672 N N . GLU A 1 91 ? 6.395 12.086 9.102 1 98.38 91 GLU A N 1
ATOM 673 C CA . GLU A 1 91 ? 6.594 12.633 10.438 1 98.38 91 GLU A CA 1
ATOM 674 C C . GLU A 1 91 ? 5.262 12.812 11.164 1 98.38 91 GLU A C 1
ATOM 676 O O . GLU A 1 91 ? 5.133 12.477 12.344 1 98.38 91 GLU A O 1
ATOM 681 N N . TYR A 1 92 ? 4.344 13.383 10.43 1 98.69 92 TYR A N 1
ATOM 682 C CA . TYR A 1 92 ? 3.01 13.531 10.992 1 98.69 92 TYR A CA 1
ATOM 683 C C . TYR A 1 92 ? 2.438 12.18 11.398 1 98.69 92 TYR A C 1
ATOM 685 O O . TYR A 1 92 ? 1.841 12.047 12.469 1 98.69 92 TYR A O 1
ATOM 693 N N . ALA A 1 93 ? 2.576 11.141 10.578 1 98.62 93 ALA A N 1
ATOM 694 C CA . ALA A 1 93 ? 2.09 9.797 10.875 1 98.62 93 ALA A CA 1
ATOM 695 C C . ALA A 1 93 ? 2.715 9.258 12.156 1 98.62 93 ALA A C 1
ATOM 697 O O . ALA A 1 93 ? 2.027 8.656 12.984 1 98.62 93 ALA A O 1
ATOM 698 N N . THR A 1 94 ? 4 9.461 12.273 1 98.25 94 THR A N 1
ATOM 699 C CA . THR A 1 94 ? 4.699 9.016 13.477 1 98.25 94 THR A CA 1
ATOM 700 C C . THR A 1 94 ? 4.164 9.742 14.703 1 98.25 94 THR A C 1
ATOM 702 O O . THR A 1 94 ? 3.795 9.109 15.695 1 98.25 94 THR A O 1
ATOM 705 N N . ASP A 1 95 ? 4.086 11.039 14.586 1 98.56 95 ASP A N 1
ATOM 706 C CA . ASP A 1 95 ? 3.703 11.875 15.727 1 98.56 95 ASP A CA 1
ATOM 707 C C . ASP A 1 95 ? 2.275 11.578 16.172 1 98.56 95 ASP A C 1
ATOM 709 O O . ASP A 1 95 ? 1.973 11.609 17.359 1 98.56 95 ASP A O 1
ATOM 713 N N . MET A 1 96 ? 1.393 11.336 15.211 1 98.56 96 MET A N 1
ATOM 714 C CA . MET A 1 96 ? -0.028 11.195 15.516 1 98.56 96 MET A CA 1
ATOM 715 C C . MET A 1 96 ? -0.405 9.727 15.695 1 98.56 96 MET A C 1
ATOM 717 O O . MET A 1 96 ? -1.571 9.406 15.93 1 98.56 96 MET A O 1
ATOM 721 N N . GLY A 1 97 ? 0.557 8.789 15.547 1 98.44 97 GLY A N 1
ATOM 722 C CA . GLY A 1 97 ? 0.287 7.367 15.711 1 98.44 97 GLY A CA 1
ATOM 723 C C . GLY A 1 97 ? -0.622 6.809 14.633 1 98.44 97 GLY A C 1
ATOM 724 O O . GLY A 1 97 ? -1.482 5.973 14.906 1 98.44 97 GLY A O 1
ATOM 725 N N . ILE A 1 98 ? -0.506 7.328 13.43 1 98.69 98 ILE A N 1
ATOM 726 C CA . ILE A 1 98 ? -1.266 6.836 12.289 1 98.69 98 ILE A CA 1
ATOM 727 C C . ILE A 1 98 ? -0.94 5.363 12.047 1 98.69 98 ILE A C 1
ATOM 729 O O . ILE A 1 98 ? 0.223 4.961 12.117 1 98.69 98 ILE A O 1
ATOM 733 N N . ASP A 1 99 ? -1.945 4.598 11.773 1 98.44 99 ASP A N 1
ATOM 734 C CA . ASP A 1 99 ? -1.663 3.18 11.562 1 98.44 99 ASP A CA 1
ATOM 735 C C . ASP A 1 99 ? -1.96 2.762 10.125 1 98.44 99 ASP A C 1
ATOM 737 O O . ASP A 1 99 ? -1.667 1.634 9.727 1 98.44 99 ASP A O 1
ATOM 741 N N . LEU A 1 100 ? -2.502 3.693 9.305 1 98.5 100 LEU A N 1
ATOM 742 C CA . LEU A 1 100 ? -2.668 3.496 7.871 1 98.5 100 LEU A CA 1
ATOM 743 C C . LEU A 1 100 ? -2.514 4.816 7.121 1 98.5 100 LEU A C 1
ATOM 745 O O . LEU A 1 100 ? -3.146 5.812 7.473 1 98.5 100 LEU A O 1
ATOM 749 N N . ILE A 1 101 ? -1.69 4.82 6.105 1 98.69 101 ILE A N 1
ATOM 750 C CA . ILE A 1 101 ? -1.606 5.926 5.16 1 98.69 101 ILE A CA 1
ATOM 751 C C . ILE A 1 101 ? -2.148 5.484 3.801 1 98.69 101 ILE A C 1
ATOM 753 O O . ILE A 1 101 ? -1.766 4.43 3.287 1 98.69 101 ILE A O 1
ATOM 757 N N . ILE A 1 102 ? -2.992 6.223 3.264 1 98.19 102 ILE A N 1
ATOM 758 C CA . ILE A 1 102 ? -3.465 6.047 1.896 1 98.19 102 ILE A CA 1
ATOM 759 C C . ILE A 1 102 ? -2.943 7.188 1.021 1 98.19 102 ILE A C 1
ATOM 761 O O . ILE A 1 102 ? -3.182 8.359 1.315 1 98.19 102 ILE A O 1
ATOM 765 N N . VAL A 1 103 ? -2.24 6.832 -0.047 1 96.81 103 VAL A N 1
ATOM 766 C CA . VAL A 1 103 ? -1.607 7.82 -0.915 1 96.81 103 VAL A CA 1
ATOM 767 C C . VAL A 1 103 ? -1.784 7.414 -2.377 1 96.81 103 VAL A C 1
ATOM 769 O O . VAL A 1 103 ? -1.866 6.223 -2.691 1 96.81 103 VAL A O 1
ATOM 772 N N . GLY A 1 104 ? -1.956 8.391 -3.189 1 95.12 104 GLY A N 1
ATOM 773 C CA . GLY A 1 104 ? -1.925 8.109 -4.617 1 95.12 104 GLY A CA 1
ATOM 774 C C . GLY A 1 104 ? -0.534 7.789 -5.129 1 95.12 104 GLY A C 1
ATOM 775 O O . GLY A 1 104 ? 0.453 8.359 -4.664 1 95.12 104 GLY A O 1
ATOM 776 N N . SER A 1 105 ? -0.457 6.957 -6.105 1 93.12 105 SER A N 1
ATOM 777 C CA . SER A 1 105 ? 0.83 6.547 -6.656 1 93.12 105 SER A CA 1
ATOM 778 C C . SER A 1 105 ? 1.499 7.688 -7.41 1 93.12 105 SER A C 1
ATOM 780 O O . SER A 1 105 ? 2.727 7.805 -7.414 1 93.12 105 SER A O 1
ATOM 782 N N . HIS A 1 106 ? 0.632 8.469 -8.133 1 87.69 106 HIS A N 1
ATOM 783 C CA . HIS A 1 106 ? 1.101 9.523 -9.016 1 87.69 106 HIS A CA 1
ATOM 784 C C . HIS A 1 106 ? -0.004 10.539 -9.305 1 87.69 106 HIS A C 1
ATOM 786 O O . HIS A 1 106 ? -1.162 10.312 -8.938 1 87.69 106 HIS A O 1
ATOM 792 N N . ARG A 1 107 ? 0.456 11.594 -9.875 1 80.25 107 ARG A N 1
ATOM 793 C CA . ARG A 1 107 ? -0.519 12.602 -10.281 1 80.25 107 ARG A CA 1
ATOM 794 C C . ARG A 1 107 ? -1.429 12.07 -11.383 1 80.25 107 ARG A C 1
ATOM 796 O O . ARG A 1 107 ? -0.991 11.297 -12.234 1 80.25 107 ARG A O 1
ATOM 803 N N . PRO A 1 108 ? -2.627 12.523 -11.352 1 77.81 108 PRO A N 1
ATOM 804 C CA . PRO A 1 108 ? -3.514 12.125 -12.445 1 77.81 108 PRO A CA 1
ATOM 805 C C . PRO A 1 108 ? -2.949 12.469 -13.82 1 77.81 108 PRO A C 1
ATOM 807 O O . PRO A 1 108 ? -2.324 13.523 -13.984 1 77.81 108 PRO A O 1
ATOM 810 N N . GLY A 1 109 ? -3.131 11.625 -14.766 1 79.25 109 GLY A N 1
ATOM 811 C CA . GLY A 1 109 ? -2.658 11.852 -16.125 1 79.25 109 GLY A CA 1
ATOM 812 C C . GLY A 1 109 ? -1.396 11.078 -16.453 1 79.25 109 GLY A C 1
ATOM 813 O O . GLY A 1 109 ? -1.079 10.875 -17.625 1 79.25 109 GLY A O 1
ATOM 814 N N . LEU A 1 110 ? -0.649 10.789 -15.445 1 80.38 110 LEU A N 1
ATOM 815 C CA . LEU A 1 110 ? 0.521 9.945 -15.664 1 80.38 110 LEU A CA 1
ATOM 816 C C . LEU A 1 110 ? 0.134 8.469 -15.68 1 80.38 110 LEU A C 1
ATOM 818 O O . LEU A 1 110 ? -0.949 8.102 -15.219 1 80.38 110 LEU A O 1
ATOM 822 N N . SER A 1 111 ? 1.007 7.672 -16.25 1 85 111 SER A N 1
ATOM 823 C CA . SER A 1 111 ? 0.75 6.242 -16.359 1 85 111 SER A CA 1
ATOM 824 C C . SER A 1 111 ? 0.655 5.594 -14.977 1 85 111 SER A C 1
ATOM 826 O O . SER A 1 111 ? 1.419 5.934 -14.078 1 85 111 SER A O 1
ATOM 828 N N . ASP A 1 112 ? -0.159 4.562 -14.891 1 83.19 112 ASP A N 1
ATOM 829 C CA . ASP A 1 112 ? -0.354 3.84 -13.641 1 83.19 112 ASP A CA 1
ATOM 830 C C . ASP A 1 112 ? 0.875 3.004 -13.289 1 83.19 112 ASP A C 1
ATOM 832 O O . ASP A 1 112 ? 0.987 2.49 -12.172 1 83.19 112 ASP A O 1
ATOM 836 N N . TYR A 1 113 ? 1.757 2.979 -14.211 1 82.81 113 TYR A N 1
ATOM 837 C CA . TYR A 1 113 ? 2.979 2.213 -13.984 1 82.81 113 TYR A CA 1
ATOM 838 C C . TYR A 1 113 ? 4.082 3.102 -13.422 1 82.81 113 TYR A C 1
ATOM 840 O O . TYR A 1 113 ? 5.188 2.627 -13.148 1 82.81 113 TYR A O 1
ATOM 848 N N . PHE A 1 114 ? 3.66 4.312 -13.203 1 88.88 114 PHE A N 1
ATOM 849 C CA . PHE A 1 114 ? 4.609 5.277 -12.656 1 88.88 114 PHE A CA 1
ATOM 850 C C . PHE A 1 114 ? 4.363 5.508 -11.172 1 88.88 114 PHE A C 1
ATOM 852 O O . PHE A 1 114 ? 3.215 5.621 -10.742 1 88.88 114 PHE A O 1
ATOM 859 N N . LEU A 1 115 ? 5.422 5.387 -10.414 1 95.56 115 LEU A N 1
ATOM 860 C CA . LEU A 1 115 ? 5.371 5.719 -8.992 1 95.56 115 LEU A CA 1
ATOM 861 C C . LEU A 1 115 ? 6.016 7.078 -8.734 1 95.56 115 LEU A C 1
ATOM 863 O O . LEU A 1 115 ? 7.207 7.266 -9 1 95.56 115 LEU A O 1
ATOM 867 N N . GLY A 1 116 ? 5.23 7.938 -8.281 1 94.94 116 GLY A N 1
ATOM 868 C CA . GLY A 1 116 ? 5.746 9.266 -7.977 1 94.94 116 GLY A CA 1
ATOM 869 C C . GLY A 1 116 ? 6.68 9.281 -6.781 1 94.94 116 GLY A C 1
ATOM 870 O O . GLY A 1 116 ? 6.629 8.391 -5.938 1 94.94 116 GLY A O 1
ATOM 871 N N . THR A 1 117 ? 7.371 10.344 -6.625 1 93.88 117 THR A N 1
ATOM 872 C CA . THR A 1 117 ? 8.398 10.484 -5.605 1 93.88 117 THR A CA 1
ATOM 873 C C . THR A 1 117 ? 7.789 10.477 -4.207 1 93.88 117 THR A C 1
ATOM 875 O O . THR A 1 117 ? 8.312 9.836 -3.295 1 93.88 117 THR A O 1
ATOM 878 N N . THR A 1 118 ? 6.648 11.203 -4.027 1 94.88 118 THR A N 1
ATOM 879 C CA . THR A 1 118 ? 6.016 11.242 -2.715 1 94.88 118 THR A CA 1
ATOM 880 C C . THR A 1 118 ? 5.574 9.852 -2.285 1 94.88 118 THR A C 1
ATOM 882 O O . THR A 1 118 ? 5.902 9.398 -1.184 1 94.88 118 THR A O 1
ATOM 885 N N . ALA A 1 119 ? 4.867 9.172 -3.139 1 96.75 119 ALA A N 1
ATOM 886 C CA . ALA A 1 119 ? 4.398 7.828 -2.816 1 96.75 119 ALA A CA 1
ATOM 887 C C . ALA A 1 119 ? 5.57 6.898 -2.52 1 96.75 119 ALA A C 1
ATOM 889 O O . ALA A 1 119 ? 5.535 6.133 -1.553 1 96.75 119 ALA A O 1
ATOM 890 N N . ALA A 1 120 ? 6.605 6.969 -3.346 1 97.25 120 ALA A N 1
ATOM 891 C CA . ALA A 1 120 ? 7.781 6.121 -3.156 1 97.25 120 ALA A CA 1
ATOM 892 C C . ALA A 1 120 ? 8.406 6.348 -1.782 1 97.25 120 ALA A C 1
ATOM 894 O O . ALA A 1 120 ? 8.719 5.391 -1.071 1 97.25 120 ALA A O 1
ATOM 895 N N . ARG A 1 121 ? 8.562 7.539 -1.432 1 97.19 121 ARG A N 1
ATOM 896 C CA . ARG A 1 121 ? 9.203 7.875 -0.161 1 97.19 121 ARG A CA 1
ATOM 897 C C . ARG A 1 121 ? 8.289 7.527 1.014 1 97.19 121 ARG A C 1
ATOM 899 O O . ARG A 1 121 ? 8.766 7.066 2.055 1 97.19 121 ARG A O 1
ATOM 906 N N . VAL A 1 122 ? 7.016 7.773 0.863 1 98.25 122 VAL A N 1
ATOM 907 C CA . VAL A 1 122 ? 6.078 7.414 1.923 1 98.25 122 VAL A CA 1
ATOM 908 C C . VAL A 1 122 ? 6.137 5.91 2.174 1 98.25 122 VAL A C 1
ATOM 910 O O . VAL A 1 122 ? 6.254 5.469 3.318 1 98.25 122 VAL A O 1
ATOM 913 N N . VAL A 1 123 ? 6.09 5.137 1.16 1 98.25 123 VAL A N 1
ATOM 914 C CA . VAL A 1 123 ? 6.109 3.686 1.32 1 98.25 123 VAL A CA 1
ATOM 915 C C . VAL A 1 123 ? 7.398 3.26 2.016 1 98.25 123 VAL A C 1
ATOM 917 O O . VAL A 1 123 ? 7.383 2.396 2.896 1 98.25 123 VAL A O 1
ATOM 920 N N . ARG A 1 124 ? 8.453 3.836 1.632 1 97.31 124 ARG A N 1
ATOM 921 C CA . ARG A 1 124 ? 9.758 3.447 2.146 1 97.31 124 ARG A CA 1
ATOM 922 C C . ARG A 1 124 ? 9.906 3.838 3.613 1 97.31 124 ARG A C 1
ATOM 924 O O . ARG A 1 124 ? 10.516 3.105 4.398 1 97.31 124 ARG A O 1
ATOM 931 N N . HIS A 1 125 ? 9.273 4.965 4.055 1 97.19 125 HIS A N 1
ATOM 932 C CA . HIS A 1 125 ? 9.656 5.543 5.336 1 97.19 125 HIS A CA 1
ATOM 933 C C . HIS A 1 125 ? 8.484 5.531 6.312 1 97.19 125 HIS A C 1
ATOM 935 O O . HIS A 1 125 ? 8.641 5.906 7.48 1 97.19 125 HIS A O 1
ATOM 941 N N . ALA A 1 126 ? 7.352 5.176 5.875 1 97.75 126 ALA A N 1
ATOM 942 C CA . ALA A 1 126 ? 6.184 5.191 6.754 1 97.75 126 ALA A CA 1
ATOM 943 C C . ALA A 1 126 ? 6.375 4.238 7.93 1 97.75 126 ALA A C 1
ATOM 945 O O . ALA A 1 126 ? 6.918 3.143 7.77 1 97.75 126 ALA A O 1
ATOM 946 N N . PRO A 1 127 ? 5.891 4.602 9.086 1 96.44 127 PRO A N 1
ATOM 947 C CA . PRO A 1 127 ? 5.949 3.748 10.273 1 96.44 127 PRO A CA 1
ATOM 948 C C . PRO A 1 127 ? 4.82 2.721 10.32 1 96.44 127 PRO A C 1
ATOM 950 O O . PRO A 1 127 ? 4.703 1.967 11.289 1 96.44 127 PRO A O 1
ATOM 953 N N . CYS A 1 128 ? 3.998 2.713 9.336 1 97.12 128 CYS A N 1
ATOM 954 C CA . CYS A 1 128 ? 2.752 1.957 9.383 1 97.12 128 CYS A CA 1
ATOM 955 C C . CYS A 1 128 ? 2.383 1.427 8.008 1 97.12 128 CYS A C 1
ATOM 957 O O . CYS A 1 128 ? 3.154 1.564 7.055 1 97.12 128 CYS A O 1
ATOM 959 N N . THR A 1 129 ? 1.226 0.751 7.883 1 97.5 129 THR A N 1
ATOM 960 C CA . THR A 1 129 ? 0.694 0.246 6.625 1 97.5 129 THR A CA 1
ATOM 961 C C . THR A 1 129 ? 0.467 1.388 5.637 1 97.5 129 THR A C 1
ATOM 963 O O . THR A 1 129 ? 0.017 2.469 6.023 1 97.5 129 THR A O 1
ATOM 966 N N . VAL A 1 130 ? 0.78 1.144 4.371 1 98.56 130 VAL A N 1
ATOM 967 C CA . VAL A 1 130 ? 0.554 2.131 3.322 1 98.56 130 VAL A CA 1
ATOM 968 C C . VAL A 1 130 ? -0.235 1.498 2.178 1 98.56 130 VAL A C 1
ATOM 970 O O . VAL A 1 130 ? 0.078 0.388 1.739 1 98.56 130 VAL A O 1
ATOM 973 N N . MET A 1 131 ? -1.218 2.154 1.815 1 98.38 131 MET A N 1
ATOM 974 C CA . MET A 1 131 ? -1.953 1.797 0.606 1 98.38 131 MET A CA 1
ATOM 975 C C . MET A 1 131 ? -1.692 2.805 -0.508 1 98.38 131 MET A C 1
ATOM 977 O O . MET A 1 131 ? -1.93 4 -0.337 1 98.38 131 MET A O 1
ATOM 981 N N . VAL A 1 132 ? -1.196 2.311 -1.589 1 97.81 132 VAL A N 1
ATOM 982 C CA . VAL A 1 132 ? -0.9 3.131 -2.758 1 97.81 132 VAL A CA 1
ATOM 983 C C . VAL A 1 132 ? -1.972 2.916 -3.824 1 97.81 132 VAL A C 1
ATOM 985 O O . VAL A 1 132 ? -2.064 1.837 -4.414 1 97.81 132 VAL A O 1
ATOM 988 N N . LEU A 1 133 ? -2.703 3.896 -4.105 1 96.06 133 LEU A N 1
ATOM 989 C CA . LEU A 1 133 ? -3.814 3.816 -5.047 1 96.06 133 LEU A CA 1
ATOM 990 C C . LEU A 1 133 ? -3.348 4.129 -6.465 1 96.06 133 LEU A C 1
ATOM 992 O O . LEU A 1 133 ? -2.527 5.027 -6.668 1 96.06 133 LEU A O 1
ATOM 996 N N . ARG A 1 134 ? -3.938 3.352 -7.367 1 92.31 134 ARG A N 1
ATOM 997 C CA . ARG A 1 134 ? -3.662 3.578 -8.781 1 92.31 134 ARG A CA 1
ATOM 998 C C . ARG A 1 134 ? -4.957 3.695 -9.586 1 92.31 134 ARG A C 1
ATOM 1000 O O . ARG A 1 134 ? -5.992 3.164 -9.18 1 92.31 134 ARG A O 1
ATOM 1007 N N . MET B 1 1 ? -14.391 -0.644 -3.834 1 87.69 1 MET B N 1
ATOM 1008 C CA . MET B 1 1 ? -14.18 -2.039 -3.457 1 87.69 1 MET B CA 1
ATOM 1009 C C . MET B 1 1 ? -13.477 -2.805 -4.57 1 87.69 1 MET B C 1
ATOM 1011 O O . MET B 1 1 ? -13.516 -2.396 -5.734 1 87.69 1 MET B O 1
ATOM 1015 N N . TYR B 1 2 ? -12.703 -3.805 -4.188 1 96.75 2 TYR B N 1
ATOM 1016 C CA . TYR B 1 2 ? -11.844 -4.531 -5.113 1 96.75 2 TYR B CA 1
ATOM 1017 C C . TYR B 1 2 ? -12.469 -5.867 -5.5 1 96.75 2 TYR B C 1
ATOM 1019 O O . TYR B 1 2 ? -13.172 -6.488 -4.699 1 96.75 2 TYR B O 1
ATOM 1027 N N . HIS B 1 3 ? -12.156 -6.305 -6.691 1 98.25 3 HIS B N 1
ATOM 1028 C CA . HIS B 1 3 ? -12.828 -7.484 -7.234 1 98.25 3 HIS B CA 1
ATOM 1029 C C . HIS B 1 3 ? -11.859 -8.656 -7.359 1 98.25 3 HIS B C 1
ATOM 1031 O O . HIS B 1 3 ? -12.273 -9.812 -7.324 1 98.25 3 HIS B O 1
ATOM 1037 N N . ARG B 1 4 ? -10.633 -8.453 -7.578 1 98.75 4 ARG B N 1
ATOM 1038 C CA . ARG B 1 4 ? -9.586 -9.469 -7.695 1 98.75 4 ARG B CA 1
ATOM 1039 C C . ARG B 1 4 ? -8.375 -9.102 -6.848 1 98.75 4 ARG B C 1
ATOM 1041 O O . ARG B 1 4 ? -7.57 -8.25 -7.242 1 98.75 4 ARG B O 1
ATOM 1048 N N . ILE B 1 5 ? -8.273 -9.766 -5.77 1 98.69 5 ILE B N 1
ATOM 1049 C CA . ILE B 1 5 ? -7.281 -9.391 -4.766 1 98.69 5 ILE B CA 1
ATOM 1050 C C . ILE B 1 5 ? -6.203 -10.469 -4.676 1 98.69 5 ILE B C 1
ATOM 1052 O O . ILE B 1 5 ? -6.516 -11.656 -4.59 1 98.69 5 ILE B O 1
ATOM 1056 N N . LEU B 1 6 ? -5.004 -10.031 -4.77 1 98.69 6 LEU B N 1
ATOM 1057 C CA . LEU B 1 6 ? -3.846 -10.891 -4.57 1 98.69 6 LEU B CA 1
ATOM 1058 C C . LEU B 1 6 ? -3.186 -10.609 -3.225 1 98.69 6 LEU B C 1
ATOM 1060 O O . LEU B 1 6 ? -2.814 -9.469 -2.936 1 98.69 6 LEU B O 1
ATOM 1064 N N . VAL B 1 7 ? -3.104 -11.594 -2.428 1 97.69 7 VAL B N 1
ATOM 1065 C CA . VAL B 1 7 ? -2.357 -11.531 -1.177 1 97.69 7 VAL B CA 1
ATOM 1066 C C . VAL B 1 7 ? -1.047 -12.305 -1.319 1 97.69 7 VAL B C 1
ATOM 1068 O O . VAL B 1 7 ? -1.054 -13.523 -1.497 1 97.69 7 VAL B O 1
ATOM 1071 N N . ALA B 1 8 ? 0.063 -11.555 -1.279 1 96.62 8 ALA B N 1
ATOM 1072 C CA . ALA B 1 8 ? 1.364 -12.219 -1.281 1 96.62 8 ALA B CA 1
ATOM 1073 C C . ALA B 1 8 ? 1.651 -12.867 0.07 1 96.62 8 ALA B C 1
ATOM 1075 O O . ALA B 1 8 ? 1.742 -12.18 1.089 1 96.62 8 ALA B O 1
ATOM 1076 N N . LEU B 1 9 ? 1.827 -14.18 0.032 1 92.06 9 LEU B N 1
ATOM 1077 C CA . LEU B 1 9 ? 1.92 -14.914 1.288 1 92.06 9 LEU B CA 1
ATOM 1078 C C . LEU B 1 9 ? 3.248 -15.656 1.387 1 92.06 9 LEU B C 1
ATOM 1080 O O . LEU B 1 9 ? 3.68 -16.297 0.427 1 92.06 9 LEU B O 1
ATOM 1084 N N . SER B 1 10 ? 3.865 -15.516 2.559 1 87.31 10 SER B N 1
ATOM 1085 C CA . SER B 1 10 ? 5.004 -16.375 2.885 1 87.31 10 SER B CA 1
ATOM 1086 C C . SER B 1 10 ? 4.547 -17.703 3.471 1 87.31 10 SER B C 1
ATOM 1088 O O . SER B 1 10 ? 3.465 -17.797 4.059 1 87.31 10 SER B O 1
ATOM 1090 N N . LEU B 1 11 ? 5.363 -18.688 3.314 1 87.12 11 LEU B N 1
ATOM 1091 C CA . LEU B 1 11 ? 5.004 -19.984 3.865 1 87.12 11 LEU B CA 1
ATOM 1092 C C . LEU B 1 11 ? 5.41 -20.094 5.332 1 87.12 11 LEU B C 1
ATOM 1094 O O . LEU B 1 11 ? 4.906 -20.953 6.059 1 87.12 11 LEU B O 1
ATOM 1098 N N . GLU B 1 12 ? 6.453 -19.438 5.734 1 75 12 GLU B N 1
ATOM 1099 C CA . GLU B 1 12 ? 7.074 -19.625 7.043 1 75 12 GLU B CA 1
ATOM 1100 C C . GLU B 1 12 ? 6.539 -18.609 8.055 1 75 12 GLU B C 1
ATOM 1102 O O . GLU B 1 12 ? 6.52 -18.875 9.258 1 75 12 GLU B O 1
ATOM 1107 N N . HIS B 1 13 ? 6.359 -17.438 7.656 1 63.94 13 HIS B N 1
ATOM 1108 C CA . HIS B 1 13 ? 6.051 -16.359 8.594 1 63.94 13 HIS B CA 1
ATOM 1109 C C . HIS B 1 13 ? 4.988 -15.43 8.023 1 63.94 13 HIS B C 1
ATOM 1111 O O . HIS B 1 13 ? 4.586 -15.57 6.867 1 63.94 13 HIS B O 1
ATOM 1117 N N . GLY B 1 14 ? 4.539 -14.719 8.906 1 62.12 14 GLY B N 1
ATOM 1118 C CA . GLY B 1 14 ? 4.148 -13.43 8.344 1 62.12 14 GLY B CA 1
ATOM 1119 C C . GLY B 1 14 ? 2.703 -13.07 8.633 1 62.12 14 GLY B C 1
ATOM 1120 O O . GLY B 1 14 ? 2.025 -13.766 9.398 1 62.12 14 GLY B O 1
ATOM 1121 N N . ILE B 1 15 ? 2.289 -11.93 8.234 1 59.75 15 ILE B N 1
ATOM 1122 C CA . ILE B 1 15 ? 1.13 -11.055 8.383 1 59.75 15 ILE B CA 1
ATOM 1123 C C . ILE B 1 15 ? -0.063 -11.648 7.637 1 59.75 15 ILE B C 1
ATOM 1125 O O . ILE B 1 15 ? -0.909 -10.906 7.125 1 59.75 15 ILE B O 1
ATOM 1129 N N . SER B 1 16 ? -0.19 -13.125 7.586 1 75.81 16 SER B N 1
ATOM 1130 C CA . SER B 1 16 ? -1.152 -13.742 6.684 1 75.81 16 SER B CA 1
ATOM 1131 C C . SER B 1 16 ? -2.584 -13.516 7.156 1 75.81 16 SER B C 1
ATOM 1133 O O . SER B 1 16 ? -3.449 -13.133 6.367 1 75.81 16 SER B O 1
ATOM 1135 N N . GLU B 1 17 ? -2.639 -13.664 8.461 1 81.81 17 GLU B N 1
ATOM 1136 C CA . GLU B 1 17 ? -4.012 -13.508 8.938 1 81.81 17 GLU B CA 1
ATOM 1137 C C . GLU B 1 17 ? -4.5 -12.078 8.758 1 81.81 17 GLU B C 1
ATOM 1139 O O . GLU B 1 17 ? -5.613 -11.852 8.273 1 81.81 17 GLU B O 1
ATOM 1144 N N . ARG B 1 18 ? -3.637 -11.211 9.102 1 87.44 18 ARG B N 1
ATOM 1145 C CA . ARG B 1 18 ? -3.996 -9.805 8.953 1 87.44 18 ARG B CA 1
ATOM 1146 C C . ARG B 1 18 ? -4.191 -9.438 7.48 1 87.44 18 ARG B C 1
ATOM 1148 O O . ARG B 1 18 ? -5.098 -8.68 7.141 1 87.44 18 ARG B O 1
ATOM 1155 N N . ALA B 1 19 ? -3.328 -9.984 6.68 1 93.69 19 ALA B N 1
ATOM 1156 C CA . ALA B 1 19 ? -3.424 -9.703 5.246 1 93.69 19 ALA B CA 1
ATOM 1157 C C . ALA B 1 19 ? -4.734 -10.234 4.672 1 93.69 19 ALA B C 1
ATOM 1159 O O . ALA B 1 19 ? -5.41 -9.531 3.91 1 93.69 19 ALA B O 1
ATOM 1160 N N . LEU B 1 20 ? -5.125 -11.406 5.09 1 93.06 20 LEU B N 1
ATOM 1161 C CA . LEU B 1 20 ? -6.352 -12.016 4.586 1 93.06 20 LEU B CA 1
ATOM 1162 C C . LEU B 1 20 ? -7.578 -11.289 5.133 1 93.06 20 LEU B C 1
ATOM 1164 O O . LEU B 1 20 ? -8.57 -11.117 4.422 1 93.06 20 LEU B O 1
ATOM 1168 N N . GLU B 1 21 ? -7.508 -10.891 6.352 1 90.88 21 GLU B N 1
ATOM 1169 C CA . GLU B 1 21 ? -8.586 -10.094 6.93 1 90.88 21 GLU B CA 1
ATOM 1170 C C . GLU B 1 21 ? -8.75 -8.766 6.191 1 90.88 21 GLU B C 1
ATOM 1172 O O . GLU B 1 21 ? -9.875 -8.352 5.898 1 90.88 21 GLU B O 1
ATOM 1177 N N . THR B 1 22 ? -7.641 -8.164 5.922 1 93.5 22 THR B N 1
ATOM 1178 C CA . THR B 1 22 ? -7.656 -6.914 5.176 1 93.5 22 THR B CA 1
ATOM 1179 C C . THR B 1 22 ? -8.242 -7.121 3.783 1 93.5 22 THR B C 1
ATOM 1181 O O . THR B 1 22 ? -9.062 -6.328 3.326 1 93.5 22 THR B O 1
ATOM 1184 N N . ALA B 1 23 ? -7.82 -8.172 3.133 1 96.19 23 ALA B N 1
ATOM 1185 C CA . ALA B 1 23 ? -8.344 -8.492 1.808 1 96.19 23 ALA B CA 1
ATOM 1186 C C . ALA B 1 23 ? -9.859 -8.656 1.841 1 96.19 23 ALA B C 1
ATOM 1188 O O . ALA B 1 23 ? -10.562 -8.117 0.982 1 96.19 23 ALA B O 1
ATOM 1189 N N . ARG B 1 24 ? -10.336 -9.289 2.84 1 94 24 ARG B N 1
ATOM 1190 C CA . ARG B 1 24 ? -11.773 -9.531 2.947 1 94 24 ARG B CA 1
ATOM 1191 C C . ARG B 1 24 ? -12.523 -8.227 3.189 1 94 24 ARG B C 1
ATOM 1193 O O . ARG B 1 24 ? -13.602 -8.016 2.631 1 94 24 ARG B O 1
ATOM 1200 N N . ALA B 1 25 ? -11.961 -7.43 4.008 1 92.69 25 ALA B N 1
ATOM 1201 C CA . ALA B 1 25 ? -12.602 -6.152 4.316 1 92.69 25 ALA B CA 1
ATOM 1202 C C . ALA B 1 25 ? -12.711 -5.277 3.07 1 92.69 25 ALA B C 1
ATOM 1204 O O . ALA B 1 25 ? -13.648 -4.488 2.938 1 92.69 25 ALA B O 1
ATOM 1205 N N . LEU B 1 26 ? -11.828 -5.473 2.137 1 96.12 26 LEU B N 1
ATOM 1206 C CA . LEU B 1 26 ? -11.766 -4.609 0.964 1 96.12 26 LEU B CA 1
ATOM 1207 C C . LEU B 1 26 ? -12.422 -5.277 -0.239 1 96.12 26 LEU B C 1
ATOM 1209 O O . LEU B 1 26 ? -12.547 -4.664 -1.303 1 96.12 26 LEU B O 1
ATOM 1213 N N . ALA B 1 27 ? -12.828 -6.488 -0.063 1 96.56 27 ALA B N 1
ATOM 1214 C CA . ALA B 1 27 ? -13.375 -7.27 -1.168 1 96.56 27 ALA B CA 1
ATOM 1215 C C . ALA B 1 27 ? -14.805 -6.828 -1.491 1 96.56 27 ALA B C 1
ATOM 1217 O O . ALA B 1 27 ? -15.633 -6.684 -0.59 1 96.56 27 ALA B O 1
ATOM 1218 N N . ALA B 1 28 ? -15.047 -6.605 -2.729 1 96.44 28 ALA B N 1
ATOM 1219 C CA . ALA B 1 28 ? -16.422 -6.43 -3.197 1 96.44 28 ALA B CA 1
ATOM 1220 C C . ALA B 1 28 ? -17.203 -7.742 -3.121 1 96.44 28 ALA B C 1
ATOM 1222 O O . ALA B 1 28 ? -16.609 -8.812 -2.961 1 96.44 28 ALA B O 1
ATOM 1223 N N . GLU B 1 29 ? -18.5 -7.586 -3.154 1 95.19 29 GLU B N 1
ATOM 1224 C CA . GLU B 1 29 ? -19.297 -8.797 -3.281 1 95.19 29 GLU B CA 1
ATOM 1225 C C . GLU B 1 29 ? -18.906 -9.594 -4.52 1 95.19 29 GLU B C 1
ATOM 1227 O O . GLU B 1 29 ? -18.797 -9.039 -5.613 1 95.19 29 GLU B O 1
ATOM 1232 N N . GLY B 1 30 ? -18.625 -10.852 -4.32 1 96 30 GLY B N 1
ATOM 1233 C CA . GLY B 1 30 ? -18.281 -11.719 -5.438 1 96 30 GLY B CA 1
ATOM 1234 C C . GLY B 1 30 ? -16.812 -11.625 -5.82 1 96 30 GLY B C 1
ATOM 1235 O O . GLY B 1 30 ? -16.391 -12.219 -6.82 1 96 30 GLY B O 1
ATOM 1236 N N . ALA B 1 31 ? -16.078 -10.914 -5.043 1 97.94 31 ALA B N 1
ATOM 1237 C CA . ALA B 1 31 ? -14.656 -10.742 -5.348 1 97.94 31 ALA B CA 1
ATOM 1238 C C . ALA B 1 31 ? -13.898 -12.055 -5.184 1 97.94 31 ALA B C 1
ATOM 1240 O O . ALA B 1 31 ? -14.359 -12.961 -4.484 1 97.94 31 ALA B O 1
ATOM 1241 N N . SER B 1 32 ? -12.82 -12.148 -5.871 1 98.25 32 SER B N 1
ATOM 1242 C CA . SER B 1 32 ? -11.891 -13.266 -5.703 1 98.25 32 SER B CA 1
ATOM 1243 C C . SER B 1 32 ? -10.648 -12.844 -4.926 1 98.25 32 SER B C 1
ATOM 1245 O O . SER B 1 32 ? -10.141 -11.734 -5.113 1 98.25 32 SER B O 1
ATOM 1247 N N . ILE B 1 33 ? -10.266 -13.688 -4.023 1 98.06 33 ILE B N 1
ATOM 1248 C CA . ILE B 1 33 ? -9.031 -13.5 -3.268 1 98.06 33 ILE B CA 1
ATOM 1249 C C . ILE B 1 33 ? -8.086 -14.664 -3.541 1 98.06 33 ILE B C 1
ATOM 1251 O O . ILE B 1 33 ? -8.445 -15.828 -3.342 1 98.06 33 ILE B O 1
ATOM 1255 N N . ARG B 1 34 ? -6.922 -14.32 -4.027 1 98.38 34 ARG B N 1
ATOM 1256 C CA . ARG B 1 34 ? -5.879 -15.312 -4.293 1 98.38 34 ARG B CA 1
ATOM 1257 C C . ARG B 1 34 ? -4.691 -15.125 -3.357 1 98.38 34 ARG B C 1
ATOM 1259 O O . ARG B 1 34 ? -4.113 -14.031 -3.289 1 98.38 34 ARG B O 1
ATOM 1266 N N . ALA B 1 35 ? -4.41 -16.125 -2.6 1 97.19 35 ALA B N 1
ATOM 1267 C CA . ALA B 1 35 ? -3.193 -16.172 -1.793 1 97.19 35 ALA B CA 1
ATOM 1268 C C . ALA B 1 35 ? -2.029 -16.75 -2.588 1 97.19 35 ALA B C 1
ATOM 1270 O O . ALA B 1 35 ? -2.01 -17.953 -2.883 1 97.19 35 ALA B O 1
ATOM 1271 N N . VAL B 1 36 ? -1.038 -15.898 -2.844 1 97.44 36 VAL B N 1
ATOM 1272 C CA . VAL B 1 36 ? -0.013 -16.281 -3.812 1 97.44 36 VAL B CA 1
ATOM 1273 C C . VAL B 1 36 ? 1.339 -16.406 -3.113 1 97.44 36 VAL B C 1
ATOM 1275 O O . VAL B 1 36 ? 1.721 -15.531 -2.328 1 97.44 36 VAL B O 1
ATOM 1278 N N . HIS B 1 37 ? 1.992 -17.453 -3.363 1 96.38 37 HIS B N 1
ATOM 1279 C CA . HIS B 1 37 ? 3.387 -17.625 -2.977 1 96.38 37 HIS B CA 1
ATOM 1280 C C . HIS B 1 37 ? 4.262 -17.938 -4.188 1 96.38 37 HIS B C 1
ATOM 1282 O O . HIS B 1 37 ? 3.84 -18.656 -5.102 1 96.38 37 HIS B O 1
ATOM 1288 N N . VAL B 1 38 ? 5.453 -17.391 -4.098 1 96.12 38 VAL B N 1
ATOM 1289 C CA . VAL B 1 38 ? 6.402 -17.594 -5.191 1 96.12 38 VAL B CA 1
ATOM 1290 C C . VAL B 1 38 ? 7.59 -18.422 -4.703 1 96.12 38 VAL B C 1
ATOM 1292 O O . VAL B 1 38 ? 8.203 -18.094 -3.688 1 96.12 38 VAL B O 1
ATOM 1295 N N . ILE B 1 39 ? 7.883 -19.438 -5.355 1 93.25 39 ILE B N 1
ATOM 1296 C CA . ILE B 1 39 ? 9.086 -20.219 -5.094 1 93.25 39 ILE B CA 1
ATOM 1297 C C . ILE B 1 39 ? 10.148 -19.891 -6.141 1 93.25 39 ILE B C 1
ATOM 1299 O O . ILE B 1 39 ? 9.836 -19.75 -7.324 1 93.25 39 ILE B O 1
ATOM 1303 N N . GLU B 1 40 ? 11.258 -19.594 -5.66 1 86.25 40 GLU B N 1
ATOM 1304 C CA . GLU B 1 40 ? 12.359 -19.328 -6.582 1 86.25 40 GLU B CA 1
ATOM 1305 C C . GLU B 1 40 ? 13.031 -20.641 -7.023 1 86.25 40 GLU B C 1
ATOM 1307 O O . GLU B 1 40 ? 13.523 -21.406 -6.191 1 86.25 40 GLU B O 1
ATOM 1312 N N . PRO B 1 41 ? 12.977 -20.797 -8.312 1 79.62 41 PRO B N 1
ATOM 1313 C CA . PRO B 1 41 ? 13.656 -22 -8.789 1 79.62 41 PRO B CA 1
ATOM 1314 C C . PRO B 1 41 ? 15.172 -21.953 -8.602 1 79.62 41 PRO B C 1
ATOM 1316 O O . PRO B 1 41 ? 15.75 -20.859 -8.562 1 79.62 41 PRO B O 1
ATOM 1319 N N . PRO B 1 42 ? 15.75 -23.125 -8.297 1 76.75 42 PRO B N 1
ATOM 1320 C CA . PRO B 1 42 ? 17.219 -23.156 -8.25 1 76.75 42 PRO B CA 1
ATOM 1321 C C . PRO B 1 42 ? 17.859 -22.656 -9.547 1 76.75 42 PRO B C 1
ATOM 1323 O O . PRO B 1 42 ? 17.234 -22.719 -10.609 1 76.75 42 PRO B O 1
ATOM 1326 N N . ASN B 1 43 ? 19 -22 -9.328 1 75.69 43 ASN B N 1
ATOM 1327 C CA . ASN B 1 43 ? 19.781 -21.625 -10.5 1 75.69 43 ASN B CA 1
ATOM 1328 C C . ASN B 1 43 ? 19.953 -22.797 -11.461 1 75.69 43 ASN B C 1
ATOM 1330 O O . ASN B 1 43 ? 20.078 -23.938 -11.031 1 75.69 43 ASN B O 1
ATOM 1334 N N . PRO B 1 44 ? 19.75 -22.516 -12.75 1 71.69 44 PRO B N 1
ATOM 1335 C CA . PRO B 1 44 ? 19.844 -23.609 -13.727 1 71.69 44 PRO B CA 1
ATOM 1336 C C . PRO B 1 44 ? 21.109 -24.453 -13.539 1 71.69 44 PRO B C 1
ATOM 1338 O O . PRO B 1 44 ? 21.062 -25.672 -13.719 1 71.69 44 PRO B O 1
ATOM 1341 N N . ALA B 1 45 ? 22.141 -23.797 -13.219 1 74.31 45 ALA B N 1
ATOM 1342 C CA . ALA B 1 45 ? 23.391 -24.547 -13.047 1 74.31 45 ALA B CA 1
ATOM 1343 C C . ALA B 1 45 ? 23.281 -25.547 -11.914 1 74.31 45 ALA B C 1
ATOM 1345 O O . ALA B 1 45 ? 23.812 -26.656 -12.008 1 74.31 45 ALA B O 1
ATOM 1346 N N . VAL B 1 46 ? 22.578 -25.203 -10.938 1 73.44 46 VAL B N 1
ATOM 1347 C CA . VAL B 1 46 ? 22.375 -26.062 -9.781 1 73.44 46 VAL B CA 1
ATOM 1348 C C . VAL B 1 46 ? 21.312 -27.109 -10.094 1 73.44 46 VAL B C 1
ATOM 1350 O O . VAL B 1 46 ? 21.422 -28.266 -9.672 1 73.44 46 VAL B O 1
ATOM 1353 N N . ARG B 1 47 ? 20.344 -26.719 -10.898 1 72.44 47 ARG B N 1
ATOM 1354 C CA . ARG B 1 47 ? 19.203 -27.562 -11.211 1 72.44 47 ARG B CA 1
ATOM 1355 C C . ARG B 1 47 ? 19.641 -28.828 -11.922 1 72.44 47 ARG B C 1
ATOM 1357 O O 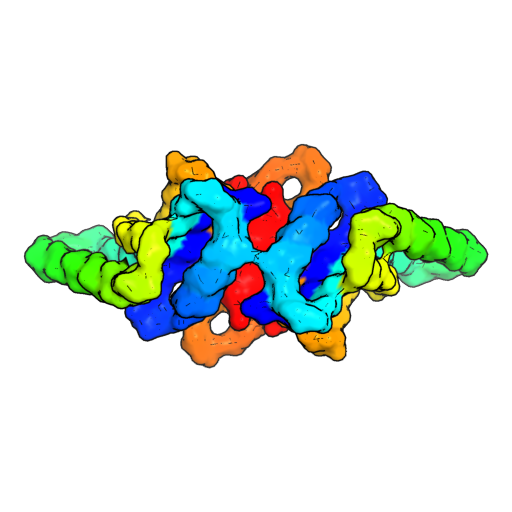. ARG B 1 47 ? 19.047 -29.891 -11.734 1 72.44 47 ARG B O 1
ATOM 1364 N N . ALA B 1 48 ? 20.641 -28.656 -12.695 1 73.06 48 ALA B N 1
ATOM 1365 C CA . ALA B 1 48 ? 21.141 -29.766 -13.484 1 73.06 48 ALA B CA 1
ATOM 1366 C C . ALA B 1 48 ? 21.641 -30.891 -12.586 1 73.06 48 ALA B C 1
ATOM 1368 O O . ALA B 1 48 ? 21.672 -32.062 -12.992 1 73.06 48 ALA B O 1
ATOM 1369 N N . TYR B 1 49 ? 21.922 -30.547 -11.375 1 76.38 49 TYR B N 1
ATOM 1370 C CA . TYR B 1 49 ? 22.5 -31.531 -10.469 1 76.38 49 TYR B CA 1
ATOM 1371 C C . TYR B 1 49 ? 21.469 -32.031 -9.469 1 76.38 49 TYR B C 1
ATOM 1373 O O . TYR B 1 49 ? 21.734 -32.938 -8.68 1 76.38 49 TYR B O 1
ATOM 1381 N N . LEU B 1 50 ? 20.344 -31.328 -9.633 1 72.38 50 LEU B N 1
ATOM 1382 C CA . LEU B 1 50 ? 19.344 -31.703 -8.648 1 72.38 50 LEU B CA 1
ATOM 1383 C C . LEU B 1 50 ? 18.453 -32.812 -9.18 1 72.38 50 LEU B C 1
ATOM 1385 O O . LEU B 1 50 ? 18.172 -32.875 -10.375 1 72.38 50 LEU B O 1
ATOM 1389 N N . ASP B 1 51 ? 18.172 -33.719 -8.328 1 78.44 51 ASP B N 1
ATOM 1390 C CA . ASP B 1 51 ? 17.219 -34.781 -8.617 1 78.44 51 ASP B CA 1
ATOM 1391 C C . ASP B 1 51 ? 15.836 -34.219 -8.906 1 78.44 51 ASP B C 1
ATOM 1393 O O . ASP B 1 51 ? 15.297 -33.469 -8.102 1 78.44 51 ASP B O 1
ATOM 1397 N N . ALA B 1 52 ? 15.391 -34.469 -10.102 1 81.25 52 ALA B N 1
ATOM 1398 C CA . ALA B 1 52 ? 14.078 -33.969 -10.523 1 81.25 52 ALA B CA 1
ATOM 1399 C C . ALA B 1 52 ? 13.008 -34.312 -9.492 1 81.25 52 ALA B C 1
ATOM 1401 O O . ALA B 1 52 ? 12.078 -33.562 -9.266 1 81.25 52 ALA B O 1
ATOM 1402 N N . ASP B 1 53 ? 13.219 -35.406 -8.836 1 84.94 53 ASP B N 1
ATOM 1403 C CA . ASP B 1 53 ? 12.258 -35.875 -7.832 1 84.94 53 ASP B CA 1
ATOM 1404 C C . ASP B 1 53 ? 12.297 -34.969 -6.594 1 84.94 53 ASP B C 1
ATOM 1406 O O . ASP B 1 53 ? 11.266 -34.719 -5.977 1 84.94 53 ASP B O 1
ATOM 1410 N N . LEU B 1 54 ? 13.484 -34.531 -6.289 1 83.75 54 LEU B N 1
ATOM 1411 C CA . LEU B 1 54 ? 13.633 -33.656 -5.129 1 83.75 54 LEU B CA 1
ATOM 1412 C C . LEU B 1 54 ? 12.984 -32.281 -5.379 1 83.75 54 LEU B C 1
ATOM 1414 O O . LEU B 1 54 ? 12.336 -31.734 -4.488 1 83.75 54 LEU B O 1
ATOM 1418 N N . VAL B 1 55 ? 13.109 -31.859 -6.574 1 83.75 55 VAL B N 1
ATOM 1419 C CA . VAL B 1 55 ? 12.516 -30.562 -6.941 1 83.75 55 VAL B CA 1
ATOM 1420 C C . VAL B 1 55 ? 10.992 -30.688 -6.922 1 83.75 55 VAL B C 1
ATOM 1422 O O . VAL B 1 55 ? 10.305 -29.797 -6.391 1 83.75 55 VAL B O 1
ATOM 1425 N N . ALA B 1 56 ? 10.523 -31.719 -7.465 1 87.75 56 ALA B N 1
ATOM 1426 C CA . ALA B 1 56 ? 9.078 -31.953 -7.488 1 87.75 56 ALA B CA 1
ATOM 1427 C C . ALA B 1 56 ? 8.523 -32.094 -6.074 1 87.75 56 ALA B C 1
ATOM 1429 O O . ALA B 1 56 ? 7.438 -31.578 -5.777 1 87.75 56 ALA B O 1
ATOM 1430 N N . LYS B 1 57 ? 9.25 -32.719 -5.293 1 90.62 57 LYS B N 1
ATOM 1431 C CA . LYS B 1 57 ? 8.828 -32.906 -3.908 1 90.62 57 LYS B CA 1
ATOM 1432 C C . LYS B 1 57 ? 8.82 -31.562 -3.168 1 90.62 57 LYS B C 1
ATOM 1434 O O . LYS B 1 57 ? 7.906 -31.281 -2.385 1 90.62 57 LYS B O 1
ATOM 1439 N N . ALA B 1 58 ? 9.773 -30.797 -3.42 1 89.25 58 ALA B N 1
ATOM 1440 C CA . ALA B 1 58 ? 9.852 -29.484 -2.777 1 89.25 58 ALA B CA 1
ATOM 1441 C C . ALA B 1 58 ? 8.664 -28.609 -3.17 1 89.25 58 ALA B C 1
ATOM 1443 O O . ALA B 1 58 ? 8.094 -27.922 -2.326 1 89.25 58 ALA B O 1
ATOM 1444 N N . ARG B 1 59 ? 8.367 -28.641 -4.402 1 91.69 59 ARG B N 1
ATOM 1445 C CA . ARG B 1 59 ? 7.234 -27.859 -4.883 1 91.69 59 ARG B CA 1
ATOM 1446 C C . ARG B 1 59 ? 5.93 -28.359 -4.27 1 91.69 59 ARG B C 1
ATOM 1448 O O . ARG B 1 59 ? 5.078 -27.562 -3.867 1 91.69 59 ARG B O 1
ATOM 1455 N N . ALA B 1 60 ? 5.789 -29.672 -4.23 1 94.69 60 ALA B N 1
ATOM 1456 C CA . ALA B 1 60 ? 4.59 -30.266 -3.639 1 94.69 60 ALA B CA 1
ATOM 1457 C C . ALA B 1 60 ? 4.457 -29.875 -2.168 1 94.69 60 ALA B C 1
ATOM 1459 O O . ALA B 1 60 ? 3.354 -29.594 -1.69 1 94.69 60 ALA B O 1
ATOM 1460 N N . ASP B 1 61 ? 5.512 -29.875 -1.529 1 94.69 61 ASP B N 1
ATOM 1461 C CA . ASP B 1 61 ? 5.523 -29.469 -0.126 1 94.69 61 ASP B CA 1
ATOM 1462 C C . ASP B 1 61 ? 5.102 -28.01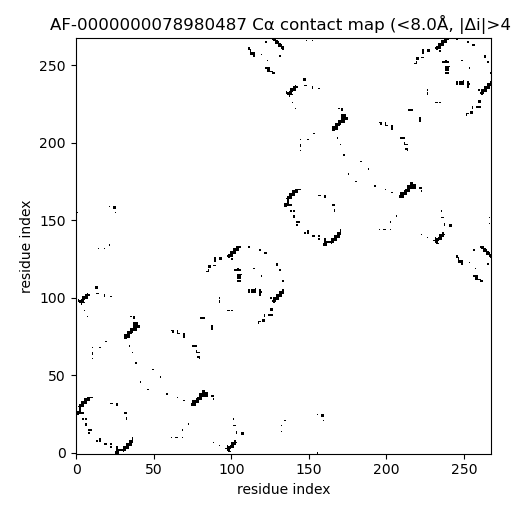6 0.032 1 94.69 61 ASP B C 1
ATOM 1464 O O . ASP B 1 61 ? 4.328 -27.672 0.93 1 94.69 61 ASP B O 1
ATOM 1468 N N . ALA B 1 62 ? 5.613 -27.203 -0.804 1 94.38 62 ALA B N 1
ATOM 1469 C CA . ALA B 1 62 ? 5.258 -25.797 -0.76 1 94.38 62 ALA B CA 1
ATOM 1470 C C . ALA B 1 62 ? 3.768 -25.594 -1.021 1 94.38 62 ALA B C 1
ATOM 1472 O O . ALA B 1 62 ? 3.117 -24.781 -0.35 1 94.38 62 ALA B O 1
ATOM 1473 N N . GLU B 1 63 ? 3.303 -26.281 -1.97 1 95.5 63 GLU B N 1
ATOM 1474 C CA . GLU B 1 63 ? 1.881 -26.188 -2.289 1 95.5 63 GLU B CA 1
ATOM 1475 C C . GLU B 1 63 ? 1.023 -26.625 -1.101 1 95.5 63 GLU B C 1
ATOM 1477 O O . GLU B 1 63 ? 0.026 -25.969 -0.782 1 95.5 63 GLU B O 1
ATOM 1482 N N . ALA B 1 64 ? 1.418 -27.703 -0.525 1 95.69 64 ALA B N 1
ATOM 1483 C CA . ALA B 1 64 ? 0.677 -28.219 0.628 1 95.69 64 ALA B CA 1
ATOM 1484 C C . ALA B 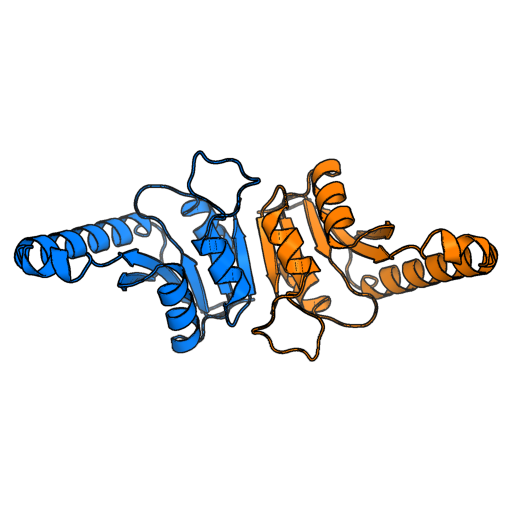1 64 ? 0.696 -27.203 1.775 1 95.69 64 ALA B C 1
ATOM 1486 O O . ALA B 1 64 ? -0.326 -26.984 2.428 1 95.69 64 ALA B O 1
ATOM 1487 N N . ARG B 1 65 ? 1.808 -26.625 2.01 1 94.19 65 ARG B N 1
ATOM 1488 C CA . ARG B 1 65 ? 1.932 -25.625 3.07 1 94.19 65 ARG B CA 1
ATOM 1489 C C . ARG B 1 65 ? 1.076 -24.406 2.773 1 94.19 65 ARG B C 1
ATOM 1491 O O . ARG B 1 65 ? 0.433 -23.859 3.672 1 94.19 65 ARG B O 1
ATOM 1498 N N . LEU B 1 66 ? 1.082 -23.984 1.522 1 94.62 66 LEU B N 1
ATOM 1499 C CA . LEU B 1 66 ? 0.274 -22.844 1.118 1 94.62 66 LEU B CA 1
ATOM 1500 C C . LEU B 1 66 ? -1.21 -23.125 1.326 1 94.62 66 LEU B C 1
ATOM 1502 O O . LEU B 1 66 ? -1.938 -22.266 1.854 1 94.62 66 LEU B O 1
ATOM 1506 N N . ARG B 1 67 ? -1.638 -24.266 0.96 1 94.81 67 ARG B N 1
ATOM 1507 C CA . ARG B 1 67 ? -3.031 -24.656 1.152 1 94.81 67 ARG B CA 1
ATOM 1508 C C . ARG B 1 67 ? -3.395 -24.688 2.633 1 94.81 67 ARG B C 1
ATOM 1510 O O . ARG B 1 67 ? -4.484 -24.25 3.02 1 94.81 67 ARG B O 1
ATOM 1517 N N . ALA B 1 68 ? -2.48 -25.156 3.408 1 92.25 68 ALA B N 1
ATOM 1518 C CA . ALA B 1 68 ? -2.715 -25.219 4.848 1 92.25 68 ALA B CA 1
ATOM 1519 C C . ALA B 1 68 ? -2.855 -23.812 5.438 1 92.25 68 ALA B C 1
ATOM 1521 O O . ALA B 1 68 ? -3.654 -23.594 6.352 1 92.25 68 ALA B O 1
ATOM 1522 N N . ARG B 1 69 ? -2.086 -22.922 4.938 1 91.12 69 ARG B N 1
ATOM 1523 C CA . ARG B 1 69 ? -2.092 -21.547 5.441 1 91.12 69 ARG B CA 1
ATOM 1524 C C . ARG B 1 69 ? -3.447 -20.891 5.211 1 91.12 69 ARG B C 1
ATOM 1526 O O . ARG B 1 69 ? -3.83 -19.984 5.949 1 91.12 69 ARG B O 1
ATOM 1533 N N . VAL B 1 70 ? -4.184 -21.344 4.16 1 92.75 70 VAL B N 1
ATOM 1534 C CA . VAL B 1 70 ? -5.445 -20.672 3.861 1 92.75 70 VAL B CA 1
ATOM 1535 C C . VAL B 1 70 ? -6.609 -21.641 4.109 1 92.75 70 VAL B C 1
ATOM 1537 O O . VAL B 1 70 ? -7.719 -21.422 3.619 1 92.75 70 VAL B O 1
ATOM 1540 N N . ALA B 1 71 ? -6.371 -22.688 4.777 1 91.25 71 ALA B N 1
ATOM 1541 C CA . ALA B 1 71 ? -7.375 -23.734 5.004 1 91.25 71 ALA B CA 1
ATOM 1542 C C . ALA B 1 71 ? -8.578 -23.172 5.75 1 91.25 71 ALA B C 1
ATOM 1544 O O . ALA B 1 71 ? -9.719 -23.594 5.508 1 91.25 71 ALA B O 1
ATOM 1545 N N . ASP B 1 72 ? -8.383 -22.172 6.57 1 89.5 72 ASP B N 1
ATOM 1546 C CA . ASP B 1 72 ? -9.461 -21.594 7.367 1 89.5 72 ASP B CA 1
ATOM 1547 C C . ASP B 1 72 ? -9.961 -20.281 6.758 1 89.5 72 ASP B C 1
ATOM 1549 O O . ASP B 1 72 ? -10.57 -19.469 7.445 1 89.5 72 ASP B O 1
ATOM 1553 N N . ALA B 1 73 ? -9.617 -20.094 5.543 1 90.94 73 ALA B N 1
ATOM 1554 C CA . ALA B 1 73 ? -10.055 -18.891 4.836 1 90.94 73 ALA B CA 1
ATOM 1555 C C . ALA B 1 73 ? -10.906 -19.25 3.621 1 90.94 73 ALA B C 1
ATOM 1557 O O . ALA B 1 73 ? -10.422 -19.25 2.488 1 90.94 73 ALA B O 1
ATOM 1558 N N . PRO B 1 74 ? -12.195 -19.484 3.928 1 87.25 74 PRO B N 1
ATOM 1559 C CA . PRO B 1 74 ? -13.062 -19.875 2.809 1 87.25 74 PRO B CA 1
ATOM 1560 C C . PRO B 1 74 ? -13.102 -18.812 1.704 1 87.25 74 PRO B C 1
ATOM 1562 O O . PRO B 1 74 ? -13.078 -17.625 1.989 1 87.25 74 PRO B O 1
ATOM 1565 N N . GLY B 1 75 ? -12.992 -19.297 0.434 1 91.62 75 GLY B N 1
ATOM 1566 C CA . GLY B 1 75 ? -13.094 -18.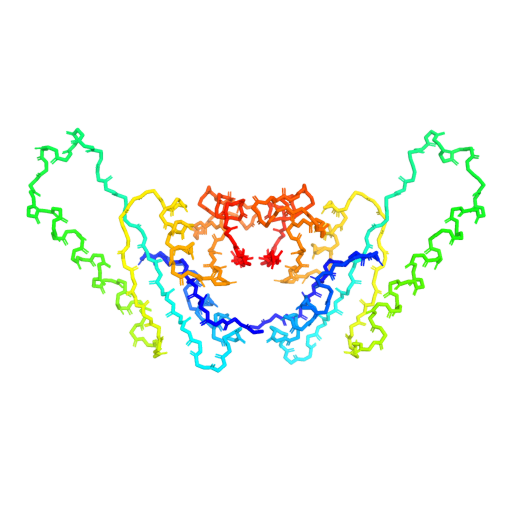406 -0.712 1 91.62 75 GLY B CA 1
ATOM 1567 C C . GLY B 1 75 ? -11.75 -17.875 -1.179 1 91.62 75 GLY B C 1
ATOM 1568 O O . GLY B 1 75 ? -11.672 -17.172 -2.188 1 91.62 75 GLY B O 1
ATOM 1569 N N . VAL B 1 76 ? -10.711 -18.219 -0.355 1 96.5 76 VAL B N 1
ATOM 1570 C CA . VAL B 1 76 ? -9.375 -17.797 -0.762 1 96.5 76 VAL B CA 1
ATOM 1571 C C . VAL B 1 76 ? -8.703 -18.906 -1.564 1 96.5 76 VAL B C 1
ATOM 1573 O O . VAL B 1 76 ? -8.656 -20.062 -1.122 1 96.5 76 VAL B O 1
ATOM 1576 N N . GLU B 1 77 ? -8.25 -18.609 -2.713 1 97.62 77 GLU B N 1
ATOM 1577 C CA . GLU B 1 77 ? -7.582 -19.594 -3.576 1 97.62 77 GLU B CA 1
ATOM 1578 C C . GLU B 1 77 ? -6.066 -19.531 -3.404 1 97.62 77 GLU B C 1
ATOM 1580 O O . GLU B 1 77 ? -5.449 -18.484 -3.646 1 97.62 77 GLU B O 1
ATOM 1585 N N . PRO B 1 78 ? -5.527 -20.641 -3.006 1 96.88 78 PRO B N 1
ATOM 1586 C CA . PRO B 1 78 ? -4.062 -20.672 -2.982 1 96.88 78 PRO B CA 1
ATOM 1587 C C . PRO B 1 78 ? -3.453 -20.812 -4.375 1 96.88 78 PRO B C 1
ATOM 1589 O O . PRO B 1 78 ? -3.938 -21.609 -5.184 1 96.88 78 PRO B O 1
ATOM 1592 N N . VAL B 1 79 ? -2.42 -20.062 -4.68 1 97.81 79 VAL B N 1
ATOM 1593 C CA . VAL B 1 79 ? -1.723 -20.094 -5.961 1 97.81 79 VAL B CA 1
ATOM 1594 C C . VAL B 1 79 ? -0.214 -20.125 -5.727 1 97.81 79 VAL B C 1
ATOM 1596 O O . VAL B 1 79 ? 0.337 -19.281 -5.031 1 97.81 79 VAL B O 1
ATOM 1599 N N . LEU B 1 80 ? 0.447 -21.094 -6.262 1 97.19 80 LEU B N 1
ATOM 1600 C CA . LEU B 1 80 ? 1.9 -21.188 -6.195 1 97.19 80 LEU B CA 1
ATOM 1601 C C . LEU B 1 80 ? 2.535 -20.828 -7.531 1 97.19 80 LEU B C 1
ATOM 1603 O O . LEU B 1 80 ? 2.211 -21.422 -8.562 1 97.19 80 LEU B O 1
ATOM 1607 N N . LEU B 1 81 ? 3.387 -19.859 -7.484 1 96.81 81 LEU B N 1
ATOM 1608 C CA . LEU B 1 81 ? 4.102 -19.422 -8.68 1 96.81 81 LEU B CA 1
ATOM 1609 C C . LEU B 1 81 ? 5.586 -19.75 -8.578 1 96.81 81 LEU B C 1
ATOM 1611 O O . LEU B 1 81 ? 6.105 -19.953 -7.477 1 96.81 81 LEU B O 1
ATOM 1615 N N . SER B 1 82 ? 6.238 -19.844 -9.719 1 93.94 82 SER B N 1
ATOM 1616 C CA . SER B 1 82 ? 7.684 -20.031 -9.797 1 93.94 82 SER B CA 1
ATOM 1617 C C . SER B 1 82 ? 8.352 -18.828 -10.461 1 93.94 82 SER B C 1
ATOM 1619 O O . SER B 1 82 ? 7.855 -18.312 -11.461 1 93.94 82 SER B O 1
ATOM 1621 N N . GLY B 1 83 ? 9.453 -18.328 -9.836 1 93.06 83 GLY B N 1
ATOM 1622 C CA . GLY B 1 83 ? 10.195 -17.234 -10.422 1 93.06 83 GLY B CA 1
ATOM 1623 C C . GLY B 1 83 ? 10.742 -16.266 -9.391 1 93.06 83 GLY B C 1
ATOM 1624 O O . GLY B 1 83 ? 10.906 -16.625 -8.227 1 93.06 83 GLY B O 1
ATOM 1625 N N . HIS B 1 84 ? 11.164 -15.117 -9.867 1 92.38 84 HIS B N 1
ATOM 1626 C CA . HIS B 1 84 ? 11.523 -14.023 -8.969 1 92.38 84 HIS B CA 1
ATOM 1627 C C . HIS B 1 84 ? 10.281 -13.391 -8.344 1 92.38 84 HIS B C 1
ATOM 1629 O O . HIS B 1 84 ? 9.359 -13 -9.062 1 92.38 84 HIS B O 1
ATOM 1635 N N . SER B 1 85 ? 10.305 -13.281 -7.094 1 93.56 85 SER B N 1
ATOM 1636 C CA . SER B 1 85 ? 9.102 -13.008 -6.32 1 93.56 85 SER B CA 1
ATOM 1637 C C . SER B 1 85 ? 8.367 -11.781 -6.855 1 93.56 85 SER B C 1
ATOM 1639 O O . SER B 1 85 ? 7.211 -11.875 -7.273 1 93.56 85 SER B O 1
ATOM 1641 N N . SER B 1 86 ? 9.031 -10.656 -6.938 1 96 86 SER B N 1
ATOM 1642 C CA . SER B 1 86 ? 8.344 -9.422 -7.312 1 96 86 SER B CA 1
ATOM 1643 C C . SER B 1 86 ? 7.859 -9.477 -8.758 1 96 86 SER B C 1
ATOM 1645 O O . SER B 1 86 ? 6.734 -9.07 -9.055 1 96 86 SER B O 1
ATOM 1647 N N . ARG B 1 87 ? 8.695 -9.992 -9.617 1 96.88 87 ARG B N 1
ATOM 1648 C CA . ARG B 1 87 ? 8.32 -10.086 -11.023 1 96.88 87 ARG B CA 1
ATOM 1649 C C . ARG B 1 87 ? 7.152 -11.055 -11.219 1 96.88 87 ARG B C 1
ATOM 1651 O O . ARG B 1 87 ? 6.199 -10.742 -11.938 1 96.88 87 ARG B O 1
ATOM 1658 N N . ALA B 1 88 ? 7.266 -12.188 -10.609 1 97.81 88 ALA B N 1
ATOM 1659 C CA . ALA B 1 88 ? 6.195 -13.18 -10.719 1 97.81 88 ALA B CA 1
ATOM 1660 C C . ALA B 1 88 ? 4.871 -12.617 -10.219 1 97.81 88 ALA B C 1
ATOM 1662 O O . ALA B 1 88 ? 3.828 -12.812 -10.844 1 97.81 88 ALA B O 1
ATOM 1663 N N . LEU B 1 89 ? 4.879 -11.898 -9.125 1 98.25 89 LEU B N 1
ATOM 1664 C CA . LEU B 1 89 ? 3.668 -11.32 -8.547 1 98.25 89 LEU B CA 1
ATOM 1665 C C . LEU B 1 89 ? 3.064 -10.273 -9.477 1 98.25 89 LEU B C 1
ATOM 1667 O O . LEU B 1 89 ? 1.858 -10.281 -9.727 1 98.25 89 LEU B O 1
ATOM 1671 N N . THR B 1 90 ? 3.898 -9.383 -10.023 1 98.25 90 THR B N 1
ATOM 1672 C CA . THR B 1 90 ? 3.373 -8.281 -10.82 1 98.25 90 THR B CA 1
ATOM 1673 C C . THR B 1 90 ? 2.924 -8.766 -12.195 1 98.25 90 THR B C 1
ATOM 1675 O O . THR B 1 90 ? 1.941 -8.273 -12.742 1 98.25 90 THR B O 1
ATOM 1678 N N . GLU B 1 91 ? 3.633 -9.742 -12.773 1 98.38 91 GLU B N 1
ATOM 1679 C CA . GLU B 1 91 ? 3.193 -10.344 -14.023 1 98.38 91 GLU B CA 1
ATOM 1680 C C . GLU B 1 91 ? 1.877 -11.094 -13.852 1 98.38 91 GLU B C 1
ATOM 1682 O O . GLU B 1 91 ? 0.973 -10.977 -14.68 1 98.38 91 GLU B O 1
ATOM 1687 N N . TYR B 1 92 ? 1.85 -11.859 -12.797 1 98.69 92 TYR B N 1
ATOM 1688 C CA . TYR B 1 92 ? 0.604 -12.555 -12.492 1 98.69 92 TYR B CA 1
ATOM 1689 C C . TYR B 1 92 ? -0.542 -11.562 -12.312 1 98.69 92 TYR B C 1
ATOM 1691 O O . TYR B 1 92 ? -1.649 -11.797 -12.805 1 98.69 92 TYR B O 1
ATOM 1699 N N . ALA B 1 93 ? -0.34 -10.453 -11.609 1 98.62 93 ALA B N 1
ATOM 1700 C CA . ALA B 1 93 ? -1.357 -9.43 -11.398 1 98.62 93 ALA B CA 1
ATOM 1701 C C . ALA B 1 93 ? -1.853 -8.859 -12.719 1 98.62 93 ALA B C 1
ATOM 1703 O O . ALA B 1 93 ? -3.055 -8.664 -12.914 1 98.62 93 ALA B O 1
ATOM 1704 N N . THR B 1 94 ? -0.917 -8.602 -13.586 1 98.25 94 THR B N 1
ATOM 1705 C CA . THR B 1 94 ? -1.277 -8.086 -14.898 1 98.25 94 THR B CA 1
ATOM 1706 C C . THR B 1 94 ? -2.117 -9.102 -15.664 1 98.25 94 THR B C 1
ATOM 1708 O O . THR B 1 94 ? -3.195 -8.773 -16.172 1 98.25 94 THR B O 1
ATOM 1711 N N . ASP B 1 95 ? -1.631 -10.312 -15.688 1 98.62 95 ASP B N 1
ATOM 1712 C CA . ASP B 1 95 ? -2.264 -11.359 -16.484 1 98.62 95 ASP B CA 1
ATOM 1713 C C . ASP B 1 95 ? -3.67 -11.664 -15.969 1 98.62 95 ASP B C 1
ATOM 1715 O O . ASP B 1 95 ? -4.574 -11.953 -16.75 1 98.62 95 ASP B O 1
ATOM 1719 N N . MET B 1 96 ? -3.838 -11.641 -14.656 1 98.56 96 MET B N 1
ATOM 1720 C CA . MET B 1 96 ? -5.098 -12.078 -14.062 1 98.56 96 MET B CA 1
ATOM 1721 C C . MET B 1 96 ? -6.016 -10.883 -13.797 1 98.56 96 MET B C 1
ATOM 1723 O O . MET B 1 96 ? -7.113 -11.047 -13.266 1 98.56 96 MET B O 1
ATOM 1727 N N . GLY B 1 97 ? -5.578 -9.648 -14.125 1 98.38 97 GLY B N 1
ATOM 1728 C CA . GLY B 1 97 ? -6.391 -8.461 -13.922 1 98.38 97 GLY B CA 1
ATOM 1729 C C . GLY B 1 97 ? -6.621 -8.141 -12.453 1 98.38 97 GLY B C 1
ATOM 1730 O O . GLY B 1 97 ? -7.711 -7.719 -12.07 1 98.38 97 GLY B O 1
ATOM 1731 N N . ILE B 1 98 ? -5.637 -8.43 -11.633 1 98.69 98 ILE B N 1
ATOM 1732 C CA . ILE B 1 98 ? -5.695 -8.117 -10.203 1 98.69 98 ILE B CA 1
ATOM 1733 C C . ILE B 1 98 ? -5.863 -6.609 -10.023 1 98.69 98 ILE B C 1
ATOM 1735 O O . ILE B 1 98 ? -5.211 -5.816 -10.703 1 98.69 98 ILE B O 1
ATOM 1739 N N . ASP B 1 99 ? -6.707 -6.234 -9.109 1 98.44 99 ASP B N 1
ATOM 1740 C CA . ASP B 1 99 ? -6.906 -4.797 -8.93 1 98.44 99 ASP B CA 1
ATOM 1741 C C . ASP B 1 99 ? -6.438 -4.348 -7.547 1 98.44 99 ASP B C 1
ATOM 1743 O O . ASP B 1 99 ? -6.406 -3.148 -7.258 1 98.44 99 ASP B O 1
ATOM 1747 N N . LEU B 1 100 ? -6.008 -5.305 -6.684 1 98.44 100 LEU B N 1
ATOM 1748 C CA . LEU B 1 100 ? -5.363 -5.004 -5.414 1 98.44 100 LEU B CA 1
ATOM 1749 C C . LEU B 1 100 ? -4.328 -6.07 -5.062 1 98.44 100 LEU B C 1
ATOM 1751 O O . LEU B 1 100 ? -4.625 -7.266 -5.102 1 98.44 100 LEU B O 1
ATOM 1755 N N . ILE B 1 101 ? -3.141 -5.641 -4.734 1 98.69 101 ILE B N 1
ATOM 1756 C CA . ILE B 1 101 ? -2.121 -6.512 -4.16 1 98.69 101 ILE B CA 1
ATOM 1757 C C . ILE B 1 101 ? -1.884 -6.137 -2.701 1 98.69 101 ILE B C 1
ATOM 1759 O O . ILE B 1 101 ? -1.699 -4.961 -2.379 1 98.69 101 ILE B O 1
ATOM 1763 N N . ILE B 1 102 ? -1.897 -7.066 -1.873 1 98.19 102 ILE B N 1
ATOM 1764 C CA . ILE B 1 102 ? -1.504 -6.91 -0.476 1 98.19 102 ILE B CA 1
ATOM 1765 C C . ILE B 1 102 ? -0.2 -7.664 -0.221 1 98.19 102 ILE B C 1
ATOM 1767 O O . ILE B 1 102 ? -0.113 -8.867 -0.466 1 98.19 102 ILE B O 1
ATOM 1771 N N . VAL B 1 103 ? 0.801 -6.941 0.279 1 96.75 103 VAL B N 1
ATOM 1772 C CA . VAL B 1 103 ? 2.129 -7.516 0.48 1 96.75 103 VAL B CA 1
ATOM 1773 C C . VAL B 1 103 ? 2.707 -7.023 1.806 1 96.75 103 VAL B C 1
ATOM 1775 O O . VAL B 1 103 ? 2.398 -5.918 2.254 1 96.75 103 VAL B O 1
ATOM 1778 N N . GLY B 1 104 ? 3.418 -7.879 2.432 1 95.12 104 GLY B N 1
ATOM 1779 C CA . GLY B 1 104 ? 4.172 -7.43 3.592 1 95.12 104 GLY B CA 1
ATOM 1780 C C . GLY B 1 104 ? 5.359 -6.559 3.232 1 95.12 104 GLY B C 1
ATOM 1781 O O . GLY B 1 104 ? 6.012 -6.777 2.207 1 95.12 104 GLY B O 1
ATOM 1782 N N . SER B 1 105 ? 5.672 -5.645 4.074 1 93.31 105 SER B N 1
ATOM 1783 C CA . SER B 1 105 ? 6.777 -4.723 3.818 1 93.31 105 SER B CA 1
ATOM 1784 C C . SER B 1 105 ? 8.125 -5.438 3.891 1 93.31 105 SER B C 1
ATOM 1786 O O . SER B 1 105 ? 9.055 -5.094 3.16 1 93.31 105 SER B O 1
ATOM 1788 N N . HIS B 1 106 ? 8.203 -6.383 4.879 1 87.94 106 HIS B N 1
ATOM 1789 C CA . HIS B 1 106 ? 9.453 -7.078 5.184 1 87.94 106 HIS B CA 1
ATOM 1790 C C . HIS B 1 106 ? 9.188 -8.375 5.938 1 87.94 106 HIS B C 1
ATOM 1792 O O . HIS B 1 106 ? 8.055 -8.641 6.355 1 87.94 106 HIS B O 1
ATOM 1798 N N . ARG B 1 107 ? 10.227 -9.117 6.012 1 80.94 107 ARG B N 1
ATOM 1799 C CA . ARG B 1 107 ? 10.125 -10.352 6.785 1 80.94 107 ARG B CA 1
ATOM 1800 C C . ARG B 1 107 ? 9.93 -10.055 8.266 1 80.94 107 ARG B C 1
ATOM 1802 O O . ARG B 1 107 ? 10.484 -9.086 8.789 1 80.94 107 ARG B O 1
ATOM 1809 N N . PRO B 1 108 ? 9.211 -10.898 8.891 1 78.25 108 PRO B N 1
ATOM 1810 C CA . PRO B 1 108 ? 9.078 -10.719 10.336 1 78.25 108 PRO B CA 1
ATOM 1811 C C . PRO B 1 108 ? 10.422 -10.672 11.055 1 78.25 108 PRO B C 1
ATOM 1813 O O . PRO B 1 108 ? 11.344 -11.406 10.688 1 78.25 108 PRO B O 1
ATOM 1816 N N . GLY B 1 109 ? 10.547 -9.836 12.016 1 79.62 109 GLY B N 1
ATOM 1817 C CA . GLY B 1 109 ? 11.773 -9.719 12.781 1 79.62 109 GLY B CA 1
ATOM 1818 C C . GLY B 1 109 ? 12.602 -8.5 12.398 1 79.62 109 GLY B C 1
ATOM 1819 O O . GLY B 1 109 ? 13.445 -8.055 13.172 1 79.62 109 GLY B O 1
ATOM 1820 N N . LEU B 1 110 ? 12.438 -8.078 11.195 1 80.75 110 LEU B N 1
ATOM 1821 C CA . LEU B 1 110 ? 13.102 -6.844 10.781 1 80.75 110 LEU B CA 1
ATOM 1822 C C . LEU B 1 110 ? 12.289 -5.625 11.211 1 80.75 110 LEU B C 1
ATOM 1824 O O . LEU B 1 110 ? 11.102 -5.738 11.516 1 80.75 110 LEU B O 1
ATOM 1828 N N . SER B 1 111 ? 12.969 -4.496 11.258 1 85.5 111 SER B N 1
ATOM 1829 C CA . SER B 1 111 ? 12.32 -3.256 11.672 1 85.5 111 SER B CA 1
ATOM 1830 C C . SER B 1 111 ? 11.203 -2.867 10.703 1 85.5 111 SER B C 1
ATOM 1832 O O . SER B 1 111 ? 11.352 -3.014 9.484 1 85.5 111 SER B O 1
ATOM 1834 N N . ASP B 1 112 ? 10.18 -2.248 11.234 1 83.56 112 ASP B N 1
ATOM 1835 C CA . ASP B 1 112 ? 9.039 -1.813 10.438 1 83.56 112 ASP B CA 1
ATOM 1836 C C . ASP B 1 112 ? 9.406 -0.63 9.547 1 83.56 112 ASP B C 1
ATOM 1838 O O . ASP B 1 112 ? 8.648 -0.265 8.641 1 83.56 112 ASP B O 1
ATOM 1842 N N . TYR B 1 113 ? 10.57 -0.151 9.781 1 83.31 113 TYR B N 1
ATOM 1843 C CA . TYR B 1 113 ? 11.031 0.977 8.984 1 83.31 113 TYR B CA 1
ATOM 1844 C C . TYR B 1 113 ? 11.828 0.498 7.777 1 83.31 113 TYR B C 1
ATOM 1846 O O . TYR B 1 113 ? 12.281 1.308 6.961 1 83.31 113 TYR B O 1
ATOM 1854 N N . PHE B 1 114 ? 11.836 -0.807 7.691 1 89.12 114 PHE B N 1
ATOM 1855 C CA . PHE B 1 114 ? 12.555 -1.413 6.578 1 89.12 114 PHE B CA 1
ATOM 1856 C C . PHE B 1 114 ? 11.586 -1.897 5.504 1 89.12 114 PHE B C 1
ATOM 1858 O O . PHE B 1 114 ? 10.547 -2.479 5.82 1 89.12 114 PHE B O 1
ATOM 1865 N N . LEU B 1 115 ? 11.867 -1.499 4.289 1 95.69 115 LEU B N 1
ATOM 1866 C CA . LEU B 1 115 ? 11.117 -2.008 3.145 1 95.69 115 LEU B CA 1
ATOM 1867 C C . LEU B 1 115 ? 11.93 -3.057 2.391 1 95.69 115 LEU B C 1
ATOM 1869 O O . LEU B 1 115 ? 13.016 -2.764 1.882 1 95.69 115 LEU B O 1
ATOM 1873 N N . GLY B 1 116 ? 11.414 -4.184 2.387 1 95.06 116 GLY B N 1
ATOM 1874 C CA . GLY B 1 116 ? 12.094 -5.258 1.68 1 95.06 116 GLY B CA 1
ATOM 1875 C C . GLY B 1 116 ? 12.086 -5.082 0.173 1 95.06 116 GLY B C 1
ATOM 1876 O O . GLY B 1 116 ? 11.227 -4.379 -0.369 1 95.06 116 GLY B O 1
ATOM 1877 N N . THR B 1 117 ? 12.883 -5.824 -0.491 1 94 117 THR B N 1
ATOM 1878 C CA . THR B 1 117 ? 13.094 -5.707 -1.93 1 94 117 THR B CA 1
ATOM 1879 C C . THR B 1 117 ? 11.828 -6.098 -2.695 1 94 117 THR B C 1
ATOM 1881 O O . THR B 1 117 ? 11.445 -5.426 -3.656 1 94 117 THR B O 1
ATOM 1884 N N . THR B 1 118 ? 11.164 -7.211 -2.271 1 95 118 THR B N 1
ATOM 1885 C CA . THR B 1 118 ? 9.961 -7.641 -2.965 1 95 118 THR B CA 1
ATOM 1886 C C . THR B 1 118 ? 8.875 -6.57 -2.881 1 95 118 THR B C 1
ATOM 1888 O O . THR B 1 118 ? 8.305 -6.176 -3.9 1 95 118 THR B O 1
ATOM 1891 N N . ALA B 1 119 ? 8.609 -6.098 -1.698 1 96.81 119 ALA B N 1
ATOM 1892 C CA . ALA B 1 119 ? 7.586 -5.066 -1.518 1 96.81 119 ALA B CA 1
ATOM 1893 C C . ALA B 1 119 ? 7.922 -3.816 -2.324 1 96.81 119 ALA B C 1
ATOM 1895 O O . ALA B 1 119 ? 7.051 -3.244 -2.984 1 96.81 119 ALA B O 1
ATOM 1896 N N . ALA B 1 120 ? 9.172 -3.391 -2.268 1 97.25 120 ALA B N 1
ATOM 1897 C CA . ALA B 1 120 ? 9.602 -2.201 -3 1 97.25 120 ALA B CA 1
ATOM 1898 C C . ALA B 1 120 ? 9.344 -2.352 -4.496 1 97.25 120 ALA B C 1
ATOM 1900 O O . ALA B 1 120 ? 8.805 -1.442 -5.133 1 97.25 120 ALA B O 1
ATOM 1901 N N . ARG B 1 121 ? 9.688 -3.441 -5.02 1 97.19 121 ARG B N 1
ATOM 1902 C CA . ARG B 1 121 ? 9.531 -3.674 -6.449 1 97.19 121 ARG B CA 1
ATOM 1903 C C . ARG B 1 121 ? 8.062 -3.834 -6.82 1 97.19 121 ARG B C 1
ATOM 1905 O O . ARG B 1 121 ? 7.625 -3.365 -7.875 1 97.19 121 ARG B O 1
ATOM 1912 N N . VAL B 1 122 ? 7.309 -4.516 -5.992 1 98.25 122 VAL B N 1
ATOM 1913 C CA . VAL B 1 122 ? 5.879 -4.66 -6.254 1 98.25 122 VAL B CA 1
ATOM 1914 C C . VAL B 1 122 ? 5.223 -3.281 -6.301 1 98.25 122 VAL B C 1
ATOM 1916 O O . VAL B 1 122 ? 4.477 -2.975 -7.234 1 98.25 122 VAL B O 1
ATOM 1919 N N . VAL B 1 123 ? 5.508 -2.457 -5.355 1 98.25 123 VAL B N 1
ATOM 1920 C CA . VAL B 1 123 ? 4.898 -1.132 -5.316 1 98.25 123 VAL B CA 1
ATOM 1921 C C . VAL B 1 123 ? 5.273 -0.354 -6.578 1 98.25 123 VAL B C 1
ATOM 1923 O O . VAL B 1 123 ? 4.43 0.33 -7.164 1 98.25 123 VAL B O 1
ATOM 1926 N N . ARG B 1 124 ? 6.449 -0.461 -6.961 1 97.25 124 ARG B N 1
ATOM 1927 C CA . ARG B 1 124 ? 6.957 0.313 -8.086 1 97.25 124 ARG B CA 1
ATOM 1928 C C . ARG B 1 124 ? 6.352 -0.171 -9.398 1 97.25 124 ARG B C 1
ATOM 1930 O O . ARG B 1 124 ? 6.07 0.63 -10.297 1 97.25 124 ARG B O 1
ATOM 1937 N N . HIS B 1 125 ? 6.047 -1.493 -9.523 1 97.19 125 HIS B N 1
ATOM 1938 C CA . HIS B 1 125 ? 5.785 -2.047 -10.844 1 97.19 125 HIS B CA 1
ATOM 1939 C C . HIS B 1 125 ? 4.363 -2.59 -10.938 1 97.19 125 HIS B C 1
ATOM 1941 O O . HIS B 1 125 ? 3.932 -3.023 -12.008 1 97.19 125 HIS B O 1
ATOM 1947 N N . ALA B 1 126 ? 3.674 -2.621 -9.883 1 97.69 126 ALA B N 1
ATOM 1948 C CA . ALA B 1 126 ? 2.32 -3.17 -9.906 1 97.69 126 ALA B CA 1
ATOM 1949 C C . ALA B 1 126 ? 1.422 -2.369 -10.844 1 97.69 126 ALA B C 1
ATOM 1951 O O . ALA B 1 126 ? 1.507 -1.14 -10.898 1 97.69 126 ALA B O 1
ATOM 1952 N N . PRO B 1 127 ? 0.527 -3.023 -11.531 1 96.44 127 PRO B N 1
ATOM 1953 C CA . PRO B 1 127 ? -0.435 -2.357 -12.414 1 96.44 127 PRO B CA 1
ATOM 1954 C C . PRO B 1 127 ? -1.655 -1.828 -11.664 1 96.44 127 PRO B C 1
ATOM 1956 O O . PRO B 1 127 ? -2.582 -1.296 -12.281 1 96.44 127 PRO B O 1
ATOM 1959 N N . CYS B 1 128 ? -1.683 -2.012 -10.383 1 97.12 128 CYS B N 1
ATOM 1960 C CA . CYS B 1 128 ? -2.891 -1.778 -9.602 1 97.12 128 CYS B CA 1
ATOM 1961 C C . CYS B 1 128 ? -2.547 -1.254 -8.211 1 97.12 128 CYS B C 1
ATOM 1963 O O . CYS B 1 128 ? -1.383 -0.976 -7.918 1 97.12 128 CYS B O 1
ATOM 1965 N N . THR B 1 129 ? -3.561 -1.047 -7.363 1 97.44 129 THR B N 1
ATOM 1966 C CA . THR B 1 129 ? -3.393 -0.619 -5.977 1 97.44 1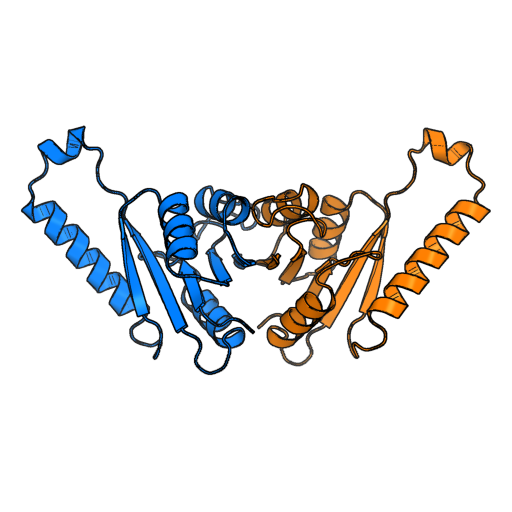29 THR B CA 1
ATOM 1967 C C . THR B 1 129 ? -2.561 -1.632 -5.195 1 97.44 129 THR B C 1
ATOM 1969 O O . THR B 1 129 ? -2.715 -2.842 -5.375 1 97.44 129 THR B O 1
ATOM 1972 N N . VAL B 1 130 ? -1.683 -1.132 -4.324 1 98.56 130 VAL B N 1
ATOM 1973 C CA . VAL B 1 130 ? -0.872 -1.996 -3.473 1 98.56 130 VAL B CA 1
ATOM 1974 C C . VAL B 1 130 ? -1.007 -1.559 -2.016 1 98.56 130 VAL B C 1
ATOM 1976 O O . VAL B 1 130 ? -0.93 -0.367 -1.709 1 98.56 130 VAL B O 1
ATOM 1979 N N . MET B 1 131 ? -1.259 -2.482 -1.236 1 98.38 131 MET B N 1
ATOM 1980 C CA . MET B 1 131 ? -1.216 -2.271 0.208 1 98.38 131 MET B CA 1
ATOM 1981 C C . MET B 1 131 ? -0.007 -2.967 0.825 1 98.38 131 MET B C 1
ATOM 1983 O O . MET B 1 131 ? 0.159 -4.18 0.677 1 98.38 131 MET B O 1
ATOM 1987 N N . VAL B 1 132 ? 0.792 -2.195 1.464 1 97.81 132 VAL B N 1
ATOM 1988 C CA . VAL B 1 132 ? 1.99 -2.697 2.127 1 97.81 132 VAL B CA 1
ATOM 1989 C C . VAL B 1 132 ? 1.758 -2.762 3.635 1 97.81 132 VAL B C 1
ATOM 1991 O O . VAL B 1 132 ? 1.641 -1.729 4.297 1 97.81 132 VAL B O 1
ATOM 1994 N N . LEU B 1 133 ? 1.752 -3.9 4.168 1 96.06 133 LEU B N 1
ATOM 1995 C CA . LEU B 1 133 ? 1.465 -4.117 5.582 1 96.06 133 LEU B CA 1
ATOM 1996 C C . LEU B 1 133 ? 2.744 -4.062 6.41 1 96.06 133 LEU B C 1
ATOM 1998 O O . LEU B 1 133 ? 3.785 -4.57 5.984 1 96.06 133 LEU B O 1
ATOM 2002 N N . ARG B 1 134 ? 2.57 -3.441 7.566 1 92.38 134 ARG B N 1
ATOM 2003 C CA . ARG B 1 134 ? 3.68 -3.369 8.516 1 92.38 134 ARG B CA 1
ATOM 2004 C C . ARG B 1 134 ? 3.254 -3.857 9.891 1 92.38 134 ARG B C 1
ATOM 2006 O O . ARG B 1 134 ? 2.072 -3.803 10.242 1 92.38 134 ARG B O 1
#

Solvent-accessible surface area (backbone atoms only — not comparable to full-atom values): 14283 Å² total; per-residue (Å²): 120,36,50,28,34,36,34,57,42,64,84,87,55,66,67,52,67,61,48,51,51,51,50,57,60,42,41,32,90,88,36,43,37,33,40,32,32,59,44,64,68,68,58,68,81,56,43,75,74,46,56,68,67,56,53,52,48,51,51,51,50,49,48,52,49,45,44,59,74,41,64,88,36,86,77,48,41,68,44,79,44,74,36,56,56,33,59,45,53,34,52,47,32,59,75,70,60,36,47,33,38,37,33,49,25,50,63,80,90,58,62,63,59,44,59,29,69,49,38,53,47,31,62,44,57,22,79,33,22,32,34,35,41,100,120,36,52,28,34,35,34,55,42,64,86,87,55,68,66,53,67,61,49,51,51,51,50,55,59,42,41,31,92,89,37,45,37,34,41,34,31,60,42,65,69,68,54,67,81,55,42,75,75,46,55,68,65,57,54,53,49,50,51,51,49,49,49,52,49,43,46,59,75,41,65,87,36,86,78,48,42,67,42,81,44,74,35,57,56,34,59,45,52,32,49,48,30,58,76,70,59,34,48,32,37,36,33,52,24,50,64,80,88,58,62,64,60,44,59,29,69,48,39,52,46,31,64,44,57,23,80,34,23,33,33,35,42,100

pLDDT: mean 91.26, std 8.65, range [59.75, 98.75]

Foldseek 3Di:
DWAEEEEEDDLPDDCLVVSLVVCVVPHDVNHAAEYEYEDEDPDPVVVVVDDPVVVVVVQVVSQVSQCVSCVVPPRYHYYYHYHDQQVRVQVVCVVVVGAEYEYEQDDPPDDPVHGDPSNVSNVVRHPHHYHYHD/DWAEEEEEDDLPDDCLVVLLVVCVVPHDVNHAAEYEYEDEDPDPVVVVVDDPVVVVVVQVVSQVSQCVSCVVPPRYHYYYHYHDQQVRVQVVCVVVVGAEYEYEQDGPPDDPVHGDPSNVSNVVRHPHHYHYDD

Secondary structure (DSSP, 8-state):
-EEEEEEE--SSSSSHHHHHHHHHHHEEEEEEEEEEEEEPPPPHHHHTTS-HHHHHHHHHHHHHHHHHHTTTSTTEEEEEEES-HHHHHHHHHHHHT--EEEEESS-TTS-TTPPPHHHHHHHHH-SSEEEEE-/-EEEEEEE--SSSSSHHHHHHHHHHHEEEEEEEEEEEEEPPPPHHHHTTS-HHHHHHHHHHHHHHHHHHTTTSTTEEEEEEES-HHHHHHHHHHHHT--EEEEESS-TTS-TTPPPHHHHHHHHH-SSEEEEE-